Protein AF-A0A914CSY1-F1 (afdb_monomer_lite)

Organism: NCBI:txid290746

pLDDT: mean 70.92, std 22.62, range [31.94, 98.5]

Secondary structure (DSSP, 8-state):
-------------PPPP-PPPPP-PPPPP-----PPPPS----------------------------TTS--S--------S---------HHHHHHHHHHHHHHHHHHHHHHHHHHHHHHHHHS----------TTHHHHHHHHHHHHHHHHHHHHHHHHHHHHHHHHHHHHHHHHHB-TTTSSSBP-EEEETT--EEE-HHHHTT-SB-TTT--B-SEEEE---

Sequence (226 aa):
MYNMVDEIVDSPASPDPVQPQQESPASPTPTPQAQAPSPGHEVFHFYVMGDDDNLGNTMPESWDRLDMQQYSPTMPQYFPSSSNQNMQPTSSSAIDSSINAIFARETAAISERNSLENSFRKRKYPVDFSSNKSEKTERKNLKISNEEEMKNLKEKLQKTEQQNSKLRKENEDLKKEITCIICLTEKKDTIFFPCTHMHSCSHCAERQKECAICRQHISGKCRIFL

Structure (mmCIF, N/CA/C/O backbone):
data_AF-A0A914CSY1-F1
#
_entry.id   AF-A0A914CSY1-F1
#
loop_
_atom_site.group_PDB
_atom_site.id
_atom_site.type_symbol
_atom_site.label_atom_id
_atom_site.label_alt_id
_atom_site.label_comp_id
_atom_site.label_asym_id
_atom_site.label_entity_id
_atom_site.label_seq_id
_atom_site.pdbx_PDB_ins_code
_atom_site.Cartn_x
_atom_site.Cartn_y
_atom_site.Cartn_z
_atom_site.occupancy
_atom_site.B_iso_or_equi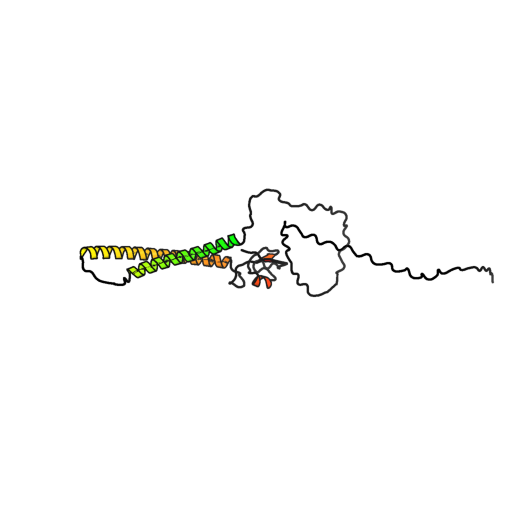v
_atom_site.auth_seq_id
_atom_site.auth_comp_id
_atom_site.auth_asym_id
_atom_site.auth_atom_id
_atom_site.pdbx_PDB_model_num
ATOM 1 N N . MET A 1 1 ? 73.225 -0.573 -91.246 1.00 56.16 1 MET A N 1
ATOM 2 C CA . MET A 1 1 ? 74.681 -0.297 -91.280 1.00 56.16 1 MET A CA 1
ATOM 3 C C . MET A 1 1 ? 74.923 0.974 -90.483 1.00 56.16 1 MET A C 1
ATOM 5 O O . MET A 1 1 ? 74.036 1.816 -90.517 1.00 56.16 1 MET A O 1
ATOM 9 N N . TYR A 1 2 ? 76.076 1.083 -89.808 1.00 41.25 2 TYR A N 1
ATOM 10 C CA . TYR A 1 2 ? 76.364 1.985 -88.673 1.00 41.25 2 TYR A CA 1
ATOM 11 C C . TYR A 1 2 ? 75.580 1.660 -87.381 1.00 41.25 2 TYR A C 1
ATOM 13 O O . TYR A 1 2 ? 74.374 1.455 -87.448 1.00 41.25 2 TYR A O 1
ATOM 21 N N . ASN A 1 3 ? 76.188 1.611 -86.187 1.00 43.12 3 ASN A N 1
ATOM 22 C CA . ASN A 1 3 ? 77.592 1.304 -85.863 1.00 43.12 3 ASN A CA 1
ATOM 23 C C . ASN A 1 3 ? 77.706 0.774 -84.417 1.00 43.12 3 ASN A C 1
ATOM 25 O O . ASN A 1 3 ? 76.937 1.165 -83.546 1.00 43.12 3 ASN A O 1
ATOM 29 N N . MET A 1 4 ? 78.701 -0.089 -84.214 1.00 49.19 4 MET A N 1
ATOM 30 C CA . MET A 1 4 ? 79.293 -0.506 -82.938 1.00 49.19 4 MET A CA 1
ATOM 31 C C . MET A 1 4 ? 79.789 0.673 -82.082 1.00 49.19 4 MET A C 1
ATOM 33 O O . MET A 1 4 ? 80.305 1.639 -82.644 1.00 49.19 4 MET A O 1
ATOM 37 N N . VAL A 1 5 ? 79.747 0.518 -80.753 1.00 56.69 5 VAL A N 1
ATOM 38 C CA . VAL A 1 5 ? 80.940 0.422 -79.876 1.00 56.69 5 VAL A CA 1
ATOM 39 C C . VAL A 1 5 ? 80.559 -0.271 -78.559 1.00 56.69 5 VAL A C 1
ATOM 41 O O . VAL A 1 5 ? 79.440 -0.108 -78.074 1.00 56.69 5 VAL A O 1
ATOM 44 N N . ASP A 1 6 ? 81.482 -1.069 -78.026 1.00 47.88 6 ASP A N 1
ATOM 45 C CA . ASP A 1 6 ? 81.382 -1.787 -76.750 1.00 47.88 6 ASP A CA 1
ATOM 46 C C . ASP A 1 6 ? 81.668 -0.878 -75.540 1.00 47.88 6 ASP A C 1
ATOM 48 O O . ASP A 1 6 ? 82.374 0.116 -75.685 1.00 47.88 6 ASP A O 1
ATOM 52 N N . GLU A 1 7 ? 81.236 -1.278 -74.335 1.00 51.09 7 GLU A N 1
ATOM 53 C CA . GLU A 1 7 ? 82.205 -1.566 -73.259 1.00 51.09 7 GLU A CA 1
ATOM 54 C C . GLU A 1 7 ? 81.614 -2.409 -72.107 1.00 51.09 7 GLU A C 1
ATOM 56 O O . GLU A 1 7 ? 80.521 -2.170 -71.594 1.00 51.09 7 GLU A O 1
ATOM 61 N N . ILE A 1 8 ? 82.391 -3.423 -71.724 1.00 53.62 8 ILE A N 1
ATOM 62 C CA . ILE A 1 8 ? 82.327 -4.223 -70.488 1.00 53.62 8 ILE A CA 1
ATOM 63 C C . ILE A 1 8 ? 83.160 -3.408 -69.466 1.00 53.62 8 ILE A C 1
ATOM 65 O O . ILE A 1 8 ? 84.153 -2.822 -69.879 1.00 53.62 8 ILE A O 1
ATOM 69 N N . VAL A 1 9 ? 82.810 -3.171 -68.196 1.00 50.81 9 VAL A N 1
ATOM 70 C CA . VAL A 1 9 ? 82.792 -4.027 -66.978 1.00 50.81 9 VAL A CA 1
ATOM 71 C C . VAL A 1 9 ? 82.003 -3.236 -65.886 1.00 50.81 9 VAL A C 1
ATOM 73 O O . VAL A 1 9 ? 81.742 -2.052 -66.081 1.00 50.81 9 VAL A O 1
ATOM 76 N N . ASP A 1 10 ? 81.584 -3.724 -64.712 1.00 43.84 10 ASP A N 1
ATOM 77 C CA . ASP A 1 10 ? 81.773 -5.003 -64.003 1.00 43.84 10 ASP A CA 1
ATOM 78 C C . ASP A 1 10 ? 80.585 -5.278 -63.039 1.00 43.84 10 ASP A C 1
ATOM 80 O O . ASP A 1 10 ? 79.590 -4.552 -63.022 1.00 43.84 10 ASP A O 1
ATOM 84 N N . SER A 1 11 ? 80.707 -6.283 -62.169 1.00 55.09 11 SER A N 1
ATOM 85 C CA . SER A 1 11 ? 79.980 -6.404 -60.895 1.00 55.09 11 SER A CA 1
ATOM 86 C C . SER A 1 11 ? 80.952 -6.650 -59.740 1.00 55.09 11 SER A C 1
ATOM 88 O O . SER A 1 11 ? 81.931 -7.371 -59.916 1.00 55.09 11 SER A O 1
ATOM 90 N N . PRO A 1 12 ? 80.641 -6.172 -58.521 1.00 53.66 12 PRO A N 1
ATOM 91 C CA . PRO A 1 12 ? 81.027 -6.980 -57.364 1.00 53.66 12 PRO A CA 1
ATOM 92 C C . PRO A 1 12 ? 80.000 -7.074 -56.222 1.00 53.66 12 PRO A C 1
ATOM 94 O O . PRO A 1 12 ? 79.355 -6.105 -55.833 1.00 53.66 12 PRO A O 1
ATOM 97 N N . ALA A 1 13 ? 80.025 -8.262 -55.610 1.00 51.31 13 ALA A N 1
ATOM 98 C CA . ALA A 1 13 ? 79.791 -8.551 -54.192 1.00 51.31 13 ALA A CA 1
ATOM 99 C C . ALA A 1 13 ? 78.376 -8.371 -53.597 1.00 51.31 13 ALA A C 1
ATOM 101 O O . ALA A 1 13 ? 78.027 -7.354 -52.999 1.00 51.31 13 ALA A O 1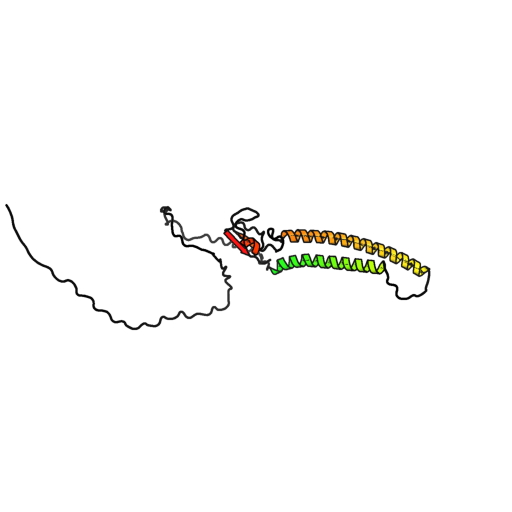
ATOM 102 N N . SER A 1 14 ? 77.636 -9.482 -53.599 1.00 60.97 14 SER A N 1
ATOM 103 C CA . SER A 1 14 ? 76.648 -9.816 -52.565 1.00 60.97 14 SER A CA 1
ATOM 104 C C . SER A 1 14 ? 77.291 -9.830 -51.163 1.00 60.97 14 SER A C 1
ATOM 106 O O . SER A 1 14 ? 78.392 -10.367 -51.033 1.00 60.97 14 SER A O 1
ATOM 108 N N . PRO A 1 15 ? 76.628 -9.334 -50.102 1.00 64.12 15 PRO A N 1
ATOM 109 C CA . PRO A 1 15 ? 77.065 -9.563 -48.726 1.00 64.12 15 PRO A CA 1
ATOM 110 C C . PRO A 1 15 ? 76.681 -10.969 -48.224 1.00 64.12 15 PRO A C 1
ATOM 112 O O . PRO A 1 15 ? 75.588 -11.467 -48.500 1.00 64.12 15 PRO A O 1
ATOM 115 N N . ASP A 1 16 ? 77.595 -11.580 -47.471 1.00 58.66 16 ASP A N 1
ATOM 116 C CA . ASP A 1 16 ? 77.508 -12.937 -46.912 1.00 58.66 16 ASP A CA 1
ATOM 117 C C . ASP A 1 16 ? 76.451 -13.115 -45.794 1.00 58.66 16 ASP A C 1
ATOM 119 O O . ASP A 1 16 ? 76.006 -12.137 -45.181 1.00 58.66 16 ASP A O 1
ATOM 123 N N . PRO A 1 17 ? 76.037 -14.365 -45.488 1.00 52.47 17 PRO A N 1
ATOM 124 C CA . PRO A 1 17 ? 74.987 -14.648 -44.511 1.00 52.47 17 PRO A CA 1
ATOM 125 C C . PRO A 1 17 ? 75.396 -14.333 -43.064 1.00 52.47 17 PRO A C 1
ATOM 127 O O . PRO A 1 17 ? 76.439 -14.765 -42.570 1.00 52.47 17 PRO A O 1
ATOM 130 N N . VAL A 1 18 ? 74.502 -13.651 -42.343 1.00 59.56 18 VAL A N 1
ATOM 131 C CA . VAL A 1 18 ? 74.653 -13.346 -40.913 1.00 59.56 18 VAL A CA 1
ATOM 132 C C . VAL A 1 18 ? 74.584 -14.633 -40.082 1.00 59.56 18 VAL A C 1
ATOM 134 O O . VAL A 1 18 ? 73.546 -15.290 -40.016 1.00 59.56 18 VAL A O 1
ATOM 137 N N . GLN A 1 19 ? 75.693 -14.980 -39.425 1.00 57.75 19 GLN A N 1
ATOM 138 C CA . GLN A 1 19 ? 75.756 -16.061 -38.436 1.00 57.75 19 GLN A CA 1
ATOM 139 C C . GLN A 1 19 ? 75.136 -15.648 -37.082 1.00 57.75 19 GLN A C 1
ATOM 141 O O . GLN A 1 19 ? 75.054 -14.454 -36.780 1.00 57.75 19 GLN A O 1
ATOM 146 N N . PRO A 1 20 ? 74.646 -16.612 -36.276 1.00 49.81 20 PRO A N 1
ATOM 147 C CA . PRO A 1 20 ? 73.710 -16.330 -35.190 1.00 49.81 20 PRO A CA 1
ATOM 148 C C . PRO A 1 20 ? 74.375 -15.641 -33.995 1.00 49.81 20 PRO A C 1
ATOM 150 O O . PRO A 1 20 ? 75.424 -16.072 -33.513 1.00 49.81 20 PRO A O 1
ATOM 153 N N . GLN A 1 21 ? 73.723 -14.602 -33.471 1.00 52.16 21 GLN A N 1
ATOM 154 C CA . GLN A 1 21 ? 74.125 -13.994 -32.205 1.00 52.16 21 GLN A CA 1
ATOM 155 C C . GLN A 1 21 ? 73.726 -14.887 -31.027 1.00 52.16 21 GLN A C 1
ATOM 157 O O . GLN A 1 21 ? 72.649 -15.481 -31.007 1.00 52.16 21 GLN A O 1
ATOM 162 N N . GLN A 1 22 ? 74.632 -14.992 -30.057 1.00 50.88 22 GLN A N 1
ATOM 163 C CA . GLN A 1 22 ? 74.496 -15.864 -28.897 1.00 50.88 22 GLN A CA 1
ATOM 164 C C . GLN A 1 22 ? 73.419 -15.348 -27.938 1.00 50.88 22 GLN A C 1
ATOM 166 O O . GLN A 1 22 ? 73.410 -14.172 -27.572 1.00 50.88 22 GLN A O 1
ATOM 171 N N . GLU A 1 23 ? 72.561 -16.252 -27.468 1.00 48.91 23 GLU A N 1
ATOM 172 C CA . GLU A 1 23 ? 71.677 -15.983 -26.338 1.00 48.91 23 GLU A CA 1
ATOM 173 C C . GLU A 1 23 ? 72.507 -15.636 -25.091 1.00 48.91 23 GLU A C 1
ATOM 175 O O . GLU A 1 23 ? 73.527 -16.263 -24.795 1.00 48.91 23 GLU A O 1
ATOM 180 N N . SER A 1 24 ? 72.064 -14.630 -24.341 1.00 53.66 24 SER A N 1
ATOM 181 C CA . SER A 1 24 ? 72.597 -14.279 -23.022 1.00 53.66 24 SER A CA 1
ATOM 182 C C . SER A 1 24 ? 71.434 -14.168 -22.033 1.00 53.66 24 SER A C 1
ATOM 184 O O . SER A 1 24 ? 70.323 -13.826 -22.440 1.00 53.66 24 SER A O 1
ATOM 186 N N . PRO A 1 25 ? 71.639 -14.546 -20.759 1.00 49.59 25 PRO A N 1
ATOM 187 C CA . PRO A 1 25 ? 70.561 -15.063 -19.923 1.00 49.59 25 PRO A CA 1
ATOM 188 C C . PRO A 1 25 ? 69.532 -14.009 -19.516 1.00 49.59 25 PRO A C 1
ATOM 190 O O . PRO A 1 25 ? 69.866 -12.865 -19.207 1.00 49.59 25 PRO A O 1
ATOM 193 N N . ALA A 1 26 ? 68.275 -14.449 -19.445 1.00 48.84 26 ALA A N 1
ATOM 194 C CA . ALA A 1 26 ? 67.154 -13.650 -18.978 1.00 48.84 26 ALA A CA 1
ATOM 195 C C . ALA A 1 26 ? 67.402 -13.103 -17.562 1.00 48.84 26 ALA A C 1
ATOM 197 O O . ALA A 1 26 ? 67.548 -13.859 -16.598 1.00 48.84 26 ALA A O 1
ATOM 198 N N . SER A 1 27 ? 67.393 -11.778 -17.429 1.00 50.97 27 SER A N 1
ATOM 199 C CA . SER A 1 27 ? 67.267 -11.111 -16.139 1.00 50.97 27 SER A CA 1
ATOM 200 C C . SER A 1 27 ? 65.815 -11.229 -15.646 1.00 50.97 27 SER A C 1
ATOM 202 O O . SER A 1 27 ? 64.883 -11.027 -16.429 1.00 50.97 27 SER A O 1
ATOM 204 N N . PRO A 1 28 ? 65.577 -11.572 -14.366 1.00 55.03 28 PRO A N 1
ATOM 205 C CA . PRO A 1 28 ? 64.222 -11.707 -13.853 1.00 55.03 28 PRO A CA 1
ATOM 206 C C . PRO A 1 28 ? 63.515 -10.349 -13.851 1.00 55.03 28 PRO A C 1
ATOM 208 O O . PRO A 1 28 ? 64.015 -9.368 -13.298 1.00 55.03 28 PRO A O 1
ATOM 211 N N . THR A 1 29 ? 62.325 -10.315 -14.447 1.00 52.00 29 THR A N 1
ATOM 212 C CA . THR A 1 29 ? 61.399 -9.180 -14.381 1.00 52.00 29 THR A CA 1
ATOM 213 C C . THR A 1 29 ? 61.174 -8.748 -12.931 1.00 52.00 29 THR A C 1
ATOM 215 O O . THR A 1 29 ? 60.846 -9.608 -12.107 1.00 52.00 29 THR A O 1
ATOM 218 N N . PRO A 1 30 ? 61.263 -7.447 -12.594 1.00 46.62 30 PRO A N 1
ATOM 219 C CA . PRO A 1 30 ? 60.815 -6.976 -11.295 1.00 46.62 30 PRO A CA 1
ATOM 220 C C . PRO A 1 30 ? 59.298 -7.151 -11.208 1.00 46.62 30 PRO A C 1
ATOM 222 O O . PRO A 1 30 ? 58.535 -6.429 -11.851 1.00 46.62 30 PRO A O 1
ATOM 225 N N . THR A 1 31 ? 58.857 -8.123 -10.411 1.00 53.28 31 THR A N 1
ATOM 226 C CA . THR A 1 31 ? 57.452 -8.270 -10.028 1.00 53.28 31 THR A CA 1
ATOM 227 C C . THR A 1 31 ? 56.966 -6.936 -9.455 1.00 53.28 31 THR A C 1
ATOM 229 O O . THR A 1 31 ? 57.594 -6.447 -8.508 1.00 53.28 31 THR A O 1
ATOM 232 N N . PRO A 1 32 ? 55.872 -6.333 -9.958 1.00 47.53 32 PRO A N 1
ATOM 233 C CA . PRO A 1 32 ? 55.278 -5.189 -9.285 1.00 47.53 32 PRO A CA 1
ATOM 234 C C . PRO A 1 32 ? 54.835 -5.646 -7.892 1.00 47.53 32 PRO A C 1
ATOM 236 O O . PRO A 1 32 ? 53.938 -6.479 -7.751 1.00 47.53 32 PRO A O 1
ATOM 239 N N . GLN A 1 33 ? 55.514 -5.148 -6.858 1.00 45.38 33 GLN A N 1
ATOM 240 C CA . GLN A 1 33 ? 55.162 -5.450 -5.476 1.00 45.38 33 GLN A CA 1
ATOM 241 C C . GLN A 1 33 ? 53.738 -4.960 -5.220 1.00 45.38 33 GLN A C 1
ATOM 243 O O . GLN A 1 33 ? 53.449 -3.772 -5.370 1.00 45.38 33 GLN A O 1
ATOM 248 N N . ALA A 1 34 ? 52.860 -5.876 -4.813 1.00 47.38 34 ALA A N 1
ATOM 249 C CA . ALA A 1 34 ? 51.522 -5.533 -4.368 1.00 47.38 34 ALA A CA 1
ATOM 250 C C . ALA A 1 34 ? 51.620 -4.676 -3.098 1.00 47.38 34 ALA A C 1
ATOM 252 O O . ALA A 1 34 ? 51.804 -5.191 -1.994 1.00 47.38 34 ALA A O 1
ATOM 253 N N . GLN A 1 35 ? 51.512 -3.357 -3.254 1.00 44.81 35 GLN A N 1
ATOM 254 C CA . GLN A 1 35 ? 51.280 -2.465 -2.128 1.00 44.81 35 GLN A CA 1
ATOM 255 C C . GLN A 1 35 ? 49.855 -2.707 -1.634 1.00 44.81 35 GLN A C 1
ATOM 257 O O . GLN A 1 35 ? 48.889 -2.511 -2.372 1.00 44.81 35 GLN A O 1
ATOM 262 N N . ALA A 1 36 ? 49.727 -3.169 -0.391 1.00 50.53 36 ALA A N 1
ATOM 263 C CA . ALA A 1 36 ? 48.430 -3.295 0.253 1.00 50.53 36 ALA A CA 1
ATOM 264 C C . ALA A 1 36 ? 47.786 -1.898 0.360 1.00 50.53 36 ALA A C 1
ATOM 266 O O . ALA A 1 36 ? 48.437 -0.986 0.882 1.00 50.53 36 ALA A O 1
ATOM 267 N N . PRO A 1 37 ? 46.539 -1.700 -0.105 1.00 44.09 37 PRO A N 1
ATOM 268 C CA . PRO A 1 37 ? 45.861 -0.425 0.063 1.00 44.09 37 PRO A CA 1
ATOM 269 C C . PRO A 1 37 ? 45.592 -0.181 1.552 1.00 44.09 37 PRO A C 1
ATOM 271 O O . PRO A 1 37 ? 44.972 -1.000 2.233 1.00 44.09 37 PRO A O 1
ATOM 274 N N . SER A 1 38 ? 46.055 0.958 2.060 1.00 45.62 38 SER A N 1
ATOM 275 C CA . SER A 1 38 ? 45.672 1.454 3.380 1.00 45.62 38 SER A CA 1
ATOM 276 C C . SER A 1 38 ? 44.175 1.823 3.398 1.00 45.62 38 SER A C 1
ATOM 278 O O . SER A 1 38 ? 43.629 2.257 2.380 1.00 45.62 38 SER A O 1
ATOM 280 N N . PRO A 1 39 ? 43.471 1.629 4.528 1.00 52.00 39 PRO A N 1
ATOM 281 C CA . PRO A 1 39 ? 42.014 1.719 4.562 1.00 52.00 39 PRO A CA 1
ATOM 282 C C . PRO A 1 39 ? 41.558 3.181 4.539 1.00 52.00 39 PRO A C 1
ATOM 284 O O . PRO A 1 39 ? 41.845 3.927 5.476 1.00 52.00 39 PRO A O 1
ATOM 287 N N . GLY A 1 40 ? 40.842 3.606 3.491 1.00 50.75 40 GLY A N 1
ATOM 288 C CA . GLY A 1 40 ? 40.480 5.024 3.399 1.00 50.75 40 GLY A CA 1
ATOM 289 C C . GLY A 1 40 ? 39.678 5.534 2.202 1.00 50.75 40 GLY A C 1
ATOM 290 O O . GLY A 1 40 ? 39.780 6.724 1.946 1.00 50.75 40 GLY A O 1
ATOM 291 N N . HIS A 1 41 ? 38.907 4.708 1.482 1.00 43.50 41 HIS A N 1
ATOM 292 C CA . HIS A 1 41 ? 37.715 5.129 0.713 1.00 43.50 41 HIS A CA 1
ATOM 293 C C . HIS A 1 41 ? 37.074 3.902 0.045 1.00 43.50 41 HIS A C 1
ATOM 295 O O . HIS A 1 41 ? 37.705 3.258 -0.792 1.00 43.50 41 HIS A O 1
ATOM 301 N N . GLU A 1 42 ? 35.817 3.586 0.368 1.00 42.53 42 GLU A N 1
ATOM 302 C CA . GLU A 1 42 ? 35.053 2.594 -0.398 1.00 42.53 42 GLU A CA 1
ATOM 303 C C . GLU A 1 42 ? 34.606 3.209 -1.728 1.00 42.53 42 GLU A C 1
ATOM 305 O O . GLU A 1 42 ? 33.574 3.875 -1.829 1.00 42.53 42 GLU A O 1
ATOM 310 N N . VAL A 1 43 ? 35.400 2.982 -2.775 1.00 40.69 43 VAL A N 1
ATOM 311 C CA . VAL A 1 43 ? 34.943 3.183 -4.151 1.00 40.69 43 VAL A CA 1
ATOM 312 C C . VAL A 1 43 ? 33.948 2.069 -4.460 1.00 40.69 43 VAL A C 1
ATOM 314 O O . VAL A 1 43 ? 34.340 0.939 -4.751 1.00 40.69 43 VAL A O 1
ATOM 317 N N . PHE A 1 44 ? 32.654 2.387 -4.395 1.00 33.47 44 PHE A N 1
ATOM 318 C CA . PHE A 1 44 ? 31.591 1.501 -4.862 1.00 33.47 44 PHE A CA 1
ATOM 319 C C . PHE A 1 44 ? 31.745 1.262 -6.369 1.00 33.47 44 PHE A C 1
ATOM 321 O O . PHE A 1 44 ? 31.229 2.018 -7.194 1.00 33.47 44 PHE A O 1
ATOM 328 N N . HIS A 1 45 ? 32.452 0.191 -6.730 1.00 38.41 45 HIS A N 1
ATOM 329 C CA . HIS A 1 45 ? 32.459 -0.333 -8.089 1.00 38.41 45 HIS A CA 1
ATOM 330 C C . HIS A 1 45 ? 31.050 -0.831 -8.431 1.00 38.41 45 HIS A C 1
ATOM 332 O O . HIS A 1 45 ? 30.667 -1.952 -8.098 1.00 38.41 45 HIS A O 1
ATOM 338 N N . PHE A 1 46 ? 30.279 0.012 -9.118 1.00 33.09 46 PHE A N 1
ATOM 339 C CA . PHE A 1 46 ? 29.075 -0.412 -9.823 1.00 33.09 46 PHE A CA 1
ATOM 340 C C . PHE A 1 46 ? 29.487 -1.397 -10.921 1.00 33.09 46 PHE A C 1
ATOM 342 O O . PHE A 1 46 ? 29.947 -1.001 -11.991 1.00 33.09 46 PHE A O 1
ATOM 349 N N . TYR A 1 47 ? 29.349 -2.692 -10.639 1.00 31.94 47 TYR A N 1
ATOM 350 C CA . TYR 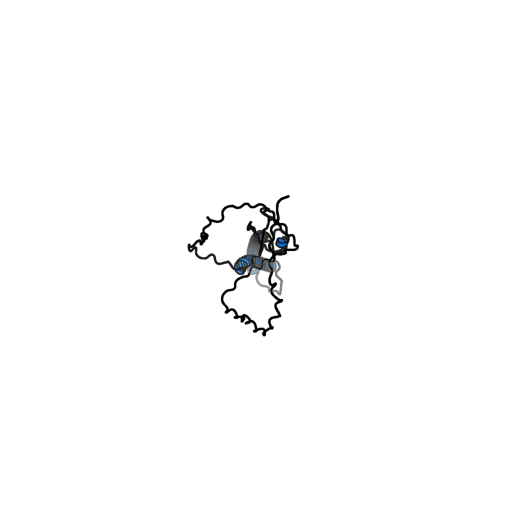A 1 47 ? 29.581 -3.735 -11.627 1.00 31.94 47 TYR A CA 1
ATOM 351 C C . TYR A 1 47 ? 28.374 -3.788 -12.568 1.00 31.94 47 TYR A C 1
ATOM 353 O O . TYR A 1 47 ? 27.347 -4.393 -12.259 1.00 31.94 47 TYR A O 1
ATOM 361 N N . VAL A 1 48 ? 28.485 -3.117 -13.714 1.00 42.97 48 VAL A N 1
ATOM 362 C CA . VAL A 1 48 ? 27.555 -3.315 -14.827 1.00 42.97 48 VAL A CA 1
ATOM 363 C C . VAL A 1 48 ? 27.907 -4.660 -15.458 1.00 42.97 48 VAL A C 1
ATOM 365 O O . VAL A 1 48 ? 28.852 -4.749 -16.237 1.00 42.97 48 VAL A O 1
ATOM 368 N N . MET A 1 49 ? 27.172 -5.713 -15.089 1.00 37.72 49 MET A N 1
ATOM 369 C CA . MET A 1 49 ? 27.161 -6.961 -15.855 1.00 37.72 49 MET A CA 1
ATOM 370 C C . MET A 1 49 ? 26.556 -6.650 -17.229 1.00 37.72 49 MET A C 1
ATOM 372 O O . MET A 1 49 ? 25.354 -6.399 -17.331 1.00 37.72 49 MET A O 1
ATOM 376 N N . GLY A 1 50 ? 27.401 -6.588 -18.256 1.00 37.66 50 GLY A N 1
ATOM 377 C CA . GLY A 1 50 ? 26.979 -6.583 -19.652 1.00 37.66 50 GLY A CA 1
ATOM 378 C C . GLY A 1 50 ? 26.984 -8.014 -20.176 1.00 37.66 50 GLY A C 1
ATOM 379 O O . GLY A 1 50 ? 28.052 -8.610 -20.294 1.00 37.66 50 GLY A O 1
ATOM 380 N N . ASP A 1 51 ? 25.804 -8.552 -20.476 1.00 40.03 51 ASP A N 1
ATOM 381 C CA . ASP A 1 51 ? 25.651 -9.864 -21.109 1.00 40.03 51 ASP A CA 1
ATOM 382 C C . ASP A 1 51 ? 25.782 -9.716 -22.638 1.00 40.03 51 ASP A C 1
ATOM 384 O O . ASP A 1 51 ? 24.786 -9.725 -23.365 1.00 40.03 51 ASP A O 1
ATOM 388 N N . ASP A 1 52 ? 27.015 -9.541 -23.125 1.00 43.56 52 ASP A N 1
ATOM 389 C CA . ASP A 1 52 ? 27.325 -9.478 -24.560 1.00 43.56 52 ASP A CA 1
ATOM 390 C C . ASP A 1 52 ? 27.668 -10.871 -25.115 1.00 43.56 52 ASP A C 1
ATOM 392 O O . ASP A 1 52 ? 28.834 -11.258 -25.241 1.00 43.56 52 ASP A O 1
ATOM 396 N N . ASP A 1 53 ? 26.632 -11.620 -25.496 1.00 48.03 53 ASP A N 1
ATOM 397 C CA . ASP A 1 53 ? 26.784 -12.761 -26.397 1.00 48.03 53 ASP A CA 1
ATOM 398 C C . ASP A 1 53 ? 26.841 -12.294 -27.865 1.00 48.03 53 ASP A C 1
ATOM 400 O O . ASP A 1 53 ? 25.896 -11.700 -28.390 1.00 48.03 53 ASP A O 1
ATOM 404 N N . ASN A 1 54 ? 27.906 -12.737 -28.543 1.00 42.88 54 ASN A N 1
ATOM 405 C CA . ASN A 1 54 ? 28.086 -12.882 -29.996 1.00 42.88 54 ASN A CA 1
ATOM 406 C C . ASN A 1 54 ? 28.899 -11.809 -30.762 1.00 42.88 54 ASN A C 1
ATOM 408 O O . ASN A 1 54 ? 28.621 -10.613 -30.777 1.00 42.88 54 ASN A O 1
ATOM 412 N N . LEU A 1 55 ? 29.906 -12.311 -31.484 1.00 46.12 55 LEU A N 1
ATOM 413 C CA . LEU A 1 55 ? 30.877 -11.574 -32.293 1.00 46.12 55 LEU A CA 1
ATOM 414 C C . LEU A 1 55 ? 30.304 -11.248 -33.683 1.00 46.12 55 LEU A C 1
ATOM 416 O O . LEU A 1 55 ? 29.829 -12.139 -34.385 1.00 46.12 55 LEU A O 1
ATOM 420 N N . GLY A 1 56 ? 30.432 -9.995 -34.130 1.00 36.56 56 GLY A N 1
ATOM 421 C CA . GLY A 1 56 ? 29.904 -9.563 -35.431 1.00 36.56 56 GLY A CA 1
ATOM 422 C C . GLY A 1 56 ? 30.475 -8.236 -35.933 1.00 36.56 56 GLY A C 1
ATOM 423 O O . GLY A 1 56 ? 29.754 -7.250 -36.040 1.00 36.56 56 GLY A O 1
ATOM 424 N N . ASN A 1 57 ? 31.773 -8.199 -36.252 1.00 40.06 57 ASN A N 1
ATOM 425 C CA . ASN A 1 57 ? 32.417 -7.022 -36.846 1.00 40.06 57 ASN A CA 1
ATOM 426 C C . ASN A 1 57 ? 31.867 -6.705 -38.252 1.00 40.06 57 ASN A C 1
ATOM 428 O O . ASN A 1 57 ? 32.286 -7.328 -39.225 1.00 40.06 57 ASN A O 1
ATOM 432 N N . THR A 1 58 ? 31.059 -5.650 -38.377 1.00 40.22 58 THR A N 1
ATOM 433 C CA . THR A 1 58 ? 30.977 -4.823 -39.599 1.00 40.22 58 THR A CA 1
ATOM 434 C C . THR A 1 58 ? 30.759 -3.360 -39.220 1.00 40.22 58 THR A C 1
ATOM 436 O O . THR A 1 58 ? 29.691 -2.990 -38.735 1.00 40.22 58 THR A O 1
ATOM 439 N N . MET A 1 59 ? 31.775 -2.528 -39.443 1.00 36.91 59 MET A N 1
ATOM 440 C CA . MET A 1 59 ? 31.735 -1.084 -39.200 1.00 36.91 59 MET A CA 1
ATOM 441 C C . MET A 1 59 ? 31.170 -0.376 -40.447 1.00 36.91 59 MET A C 1
ATOM 443 O O . MET A 1 59 ? 31.684 -0.632 -41.536 1.00 36.91 59 MET A O 1
ATOM 447 N N . PRO A 1 60 ? 30.138 0.485 -40.350 1.00 39.94 60 PRO A N 1
ATOM 448 C CA . PRO A 1 60 ? 29.625 1.206 -41.513 1.00 39.94 60 PRO A CA 1
ATOM 449 C C . PRO A 1 60 ? 30.517 2.408 -41.866 1.00 39.94 60 PRO A C 1
ATOM 451 O O . PRO A 1 60 ? 30.708 3.323 -41.063 1.00 39.94 60 PRO A O 1
ATOM 454 N N . GLU A 1 61 ? 31.044 2.415 -43.088 1.00 45.25 61 GLU A N 1
ATOM 455 C CA . GLU A 1 61 ? 31.819 3.519 -43.658 1.00 45.25 61 GLU A CA 1
ATOM 456 C C . GLU A 1 61 ? 30.902 4.679 -44.090 1.00 45.25 61 GLU A C 1
ATOM 458 O O . GLU A 1 61 ? 30.346 4.621 -45.181 1.00 45.25 61 GLU A O 1
ATOM 463 N N . SER A 1 62 ? 30.754 5.729 -43.267 1.00 47.56 62 SER A N 1
ATOM 464 C CA . SER A 1 62 ? 30.445 7.112 -43.714 1.00 47.56 62 SER A CA 1
ATOM 465 C C . SER A 1 62 ? 30.208 8.080 -42.539 1.00 47.56 62 SER A C 1
ATOM 467 O O . SER A 1 62 ? 29.074 8.479 -42.269 1.00 47.56 62 SER A O 1
ATOM 469 N N . TRP A 1 63 ? 31.274 8.510 -41.862 1.00 35.56 63 TRP A N 1
ATOM 470 C CA . TRP A 1 63 ? 31.262 9.781 -41.125 1.00 35.56 63 TRP A CA 1
ATOM 471 C C . TRP A 1 63 ? 32.443 10.616 -41.604 1.00 35.56 63 TRP A C 1
ATOM 473 O O . TRP A 1 63 ? 33.592 10.376 -41.234 1.00 35.56 63 TRP A O 1
ATOM 483 N N . ASP A 1 64 ? 32.137 11.535 -42.518 1.00 39.25 64 ASP A N 1
ATOM 484 C CA . ASP A 1 64 ? 33.112 12.375 -43.202 1.00 39.25 64 ASP A CA 1
ATOM 485 C C . ASP A 1 64 ? 33.931 13.251 -42.251 1.00 39.25 64 ASP A C 1
ATOM 487 O O . ASP A 1 64 ? 33.491 13.645 -41.168 1.00 39.25 64 ASP A O 1
ATOM 491 N N . ARG A 1 65 ? 35.133 13.608 -42.716 1.00 49.25 65 ARG A N 1
ATOM 492 C CA . ARG A 1 65 ? 36.031 14.560 -42.054 1.00 49.25 65 ARG A CA 1
ATOM 493 C C . ARG A 1 65 ? 35.323 15.893 -41.793 1.00 49.25 65 ARG A C 1
ATOM 495 O O . ARG A 1 65 ? 35.229 16.727 -42.692 1.00 49.25 65 ARG A O 1
ATOM 502 N N . LEU A 1 66 ? 34.959 16.141 -40.538 1.00 41.62 66 LEU A N 1
ATOM 503 C CA . LEU A 1 66 ? 34.697 17.482 -40.027 1.00 41.62 66 LEU A CA 1
ATOM 504 C C . LEU A 1 66 ? 35.749 17.849 -38.975 1.00 41.62 66 LEU A C 1
ATOM 506 O O . LEU A 1 66 ? 35.907 17.203 -37.944 1.00 41.62 66 LEU A O 1
ATOM 510 N N . ASP A 1 67 ? 36.502 18.876 -39.353 1.00 45.75 67 ASP A N 1
ATOM 511 C CA . ASP A 1 67 ? 37.680 19.488 -38.745 1.00 45.75 67 ASP A CA 1
ATOM 512 C C . ASP A 1 67 ? 37.793 19.419 -37.204 1.00 45.75 67 ASP A C 1
ATOM 514 O O . ASP A 1 67 ? 37.117 20.132 -36.460 1.00 45.75 67 ASP A O 1
ATOM 518 N N . MET A 1 68 ? 38.723 18.591 -36.714 1.00 46.22 68 MET A N 1
ATOM 519 C CA . MET A 1 68 ? 38.991 18.383 -35.285 1.00 46.22 68 MET A CA 1
ATOM 520 C C . MET A 1 68 ? 40.062 19.353 -34.736 1.00 46.22 68 MET A C 1
ATOM 522 O O . MET A 1 68 ? 40.959 18.934 -34.006 1.00 46.22 68 MET A O 1
ATOM 526 N N . GLN A 1 69 ? 39.996 20.644 -35.095 1.00 46.38 69 GLN A N 1
ATOM 527 C CA . GLN A 1 69 ? 40.956 21.674 -34.645 1.00 46.38 69 GLN A CA 1
ATOM 528 C C . GLN A 1 69 ? 40.359 22.864 -33.864 1.00 46.38 69 GLN A C 1
ATOM 530 O O . GLN A 1 69 ? 41.103 23.774 -33.502 1.00 46.38 69 GLN A O 1
ATOM 535 N N . GLN A 1 70 ? 39.058 22.873 -33.536 1.00 44.81 70 GLN A N 1
ATOM 536 C CA . GLN A 1 70 ? 38.435 23.981 -32.773 1.00 44.81 70 GLN A CA 1
ATOM 537 C C . GLN A 1 70 ? 37.773 23.607 -31.434 1.00 44.81 70 GLN A C 1
ATOM 539 O O . GLN A 1 70 ? 37.207 24.478 -30.776 1.00 44.81 70 GLN A O 1
ATOM 544 N N . TYR A 1 71 ? 37.879 22.359 -30.964 1.00 39.84 71 TYR A N 1
ATOM 545 C CA . TYR A 1 71 ? 37.405 22.001 -29.619 1.00 39.84 71 TYR A CA 1
ATOM 546 C C . TYR A 1 71 ? 38.509 22.174 -28.567 1.00 39.84 71 TYR A C 1
ATOM 548 O O . TYR A 1 71 ? 39.394 21.329 -28.425 1.00 39.84 71 TYR A O 1
ATOM 556 N N . SER A 1 72 ? 38.451 23.267 -27.800 1.00 48.66 72 SER A N 1
ATOM 557 C CA . SER A 1 72 ? 39.299 23.441 -26.617 1.00 48.66 72 SER A CA 1
ATOM 558 C C . SER A 1 72 ? 38.868 22.480 -25.496 1.00 48.66 72 SER A C 1
ATOM 560 O O . SER A 1 72 ? 37.667 22.326 -25.248 1.00 48.66 72 SER A O 1
ATOM 562 N N . PRO A 1 73 ? 39.803 21.857 -24.754 1.00 46.41 73 PRO A N 1
ATOM 563 C CA . PRO A 1 73 ? 39.480 20.931 -23.672 1.00 46.41 73 PRO A CA 1
ATOM 564 C C . PRO A 1 73 ? 39.128 21.688 -22.381 1.00 46.41 73 PRO A C 1
ATOM 566 O O . PRO A 1 73 ? 39.797 21.574 -21.358 1.00 46.41 73 PRO A O 1
ATOM 569 N N . THR A 1 74 ? 38.052 22.471 -22.423 1.00 46.53 74 THR A N 1
ATOM 570 C CA . THR A 1 74 ? 37.465 23.141 -21.256 1.00 46.53 74 THR A CA 1
ATOM 571 C C . THR A 1 74 ? 35.988 22.790 -21.164 1.00 46.53 74 THR A C 1
ATOM 573 O O . THR A 1 74 ? 35.116 23.613 -21.441 1.00 46.53 74 THR A O 1
ATOM 576 N N . MET A 1 75 ? 35.718 21.545 -20.758 1.00 45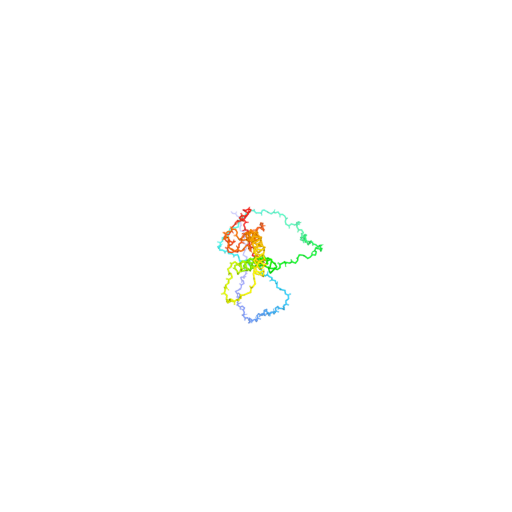.62 75 MET A N 1
ATOM 577 C CA . MET A 1 75 ? 34.433 21.160 -20.166 1.00 45.62 75 MET A CA 1
ATOM 578 C C . MET A 1 75 ? 34.069 22.199 -19.093 1.00 45.62 75 MET A C 1
ATOM 580 O O . MET A 1 75 ? 34.838 22.340 -18.134 1.00 45.62 75 MET A O 1
ATOM 584 N N . PRO A 1 76 ? 32.937 22.920 -19.202 1.00 39.47 76 PRO A N 1
ATOM 585 C CA . PRO A 1 76 ? 32.447 23.714 -18.091 1.00 39.47 76 PRO A CA 1
ATOM 586 C C . PRO A 1 76 ? 32.031 22.737 -16.993 1.00 39.47 76 PRO A C 1
ATOM 588 O O . PRO A 1 76 ? 30.983 22.098 -17.065 1.00 39.47 76 PRO A O 1
ATOM 591 N N . GLN A 1 77 ? 32.901 22.595 -15.994 1.00 43.66 77 GLN A N 1
ATOM 592 C CA . GLN A 1 77 ? 32.651 21.829 -14.781 1.00 43.66 77 GLN A CA 1
ATOM 593 C C . GLN A 1 77 ? 31.445 22.452 -14.071 1.00 43.66 77 GLN A C 1
ATOM 595 O O . GLN A 1 77 ? 31.595 23.408 -13.309 1.00 43.66 77 GLN A O 1
ATOM 600 N N . TYR A 1 78 ? 30.243 21.940 -14.347 1.00 38.50 78 TYR A N 1
ATOM 601 C CA . TYR A 1 78 ? 29.010 22.387 -13.706 1.00 38.50 78 TYR A CA 1
ATOM 602 C C . TYR A 1 78 ? 28.952 21.829 -12.278 1.00 38.50 78 TYR A C 1
ATOM 604 O O . TYR A 1 78 ? 28.147 20.960 -11.951 1.00 38.50 78 TYR A O 1
ATOM 612 N N . PHE A 1 79 ? 29.845 22.324 -11.422 1.00 46.94 79 PHE A N 1
ATOM 613 C CA . PHE A 1 79 ? 29.685 22.255 -9.980 1.00 46.94 79 PHE A CA 1
ATOM 614 C C . PHE A 1 79 ? 28.660 23.321 -9.581 1.00 46.94 79 PHE A C 1
ATOM 616 O O . PHE A 1 79 ? 28.976 24.511 -9.665 1.00 46.94 79 PHE A O 1
ATOM 623 N N . PRO A 1 80 ? 27.459 22.953 -9.098 1.00 38.56 80 PRO A N 1
ATOM 624 C CA . PRO A 1 80 ? 26.622 23.878 -8.350 1.00 38.56 80 PRO A CA 1
ATOM 625 C C . PRO A 1 80 ? 27.269 24.127 -6.978 1.00 38.56 80 PRO A C 1
ATOM 627 O O . PRO A 1 80 ? 26.877 23.561 -5.959 1.00 38.56 80 PRO A O 1
ATOM 630 N N . SER A 1 81 ? 28.294 24.978 -6.950 1.00 46.50 81 SER A N 1
ATOM 631 C CA . SER A 1 81 ? 28.935 25.471 -5.734 1.00 46.50 81 SER A CA 1
ATOM 632 C C . SER A 1 81 ? 28.048 26.520 -5.061 1.00 46.50 81 SER A C 1
ATOM 634 O O . SER A 1 81 ? 28.269 27.727 -5.130 1.00 46.50 81 SER A O 1
ATOM 636 N N . SER A 1 82 ? 27.002 26.053 -4.385 1.00 42.22 82 SER A N 1
ATOM 637 C CA . SER A 1 82 ? 26.234 26.851 -3.430 1.00 42.22 82 SER A CA 1
ATOM 638 C C . SER A 1 82 ? 25.634 25.945 -2.369 1.00 42.22 82 SER A C 1
ATOM 640 O O . SER A 1 82 ? 24.826 25.069 -2.663 1.00 42.22 82 SER A O 1
ATOM 642 N N . SER A 1 83 ? 26.053 26.173 -1.128 1.00 51.28 83 SER A N 1
ATOM 643 C CA . SER A 1 83 ? 25.618 25.455 0.063 1.00 51.28 83 SER A CA 1
ATOM 644 C C . SER A 1 83 ? 24.097 25.483 0.220 1.00 51.28 83 SER A C 1
ATOM 646 O O . SER A 1 83 ? 23.554 26.426 0.792 1.00 51.28 83 SER A O 1
ATOM 648 N N . ASN A 1 84 ? 23.410 24.424 -0.211 1.00 46.72 84 ASN A N 1
ATOM 649 C CA . ASN A 1 84 ? 22.096 24.106 0.330 1.00 46.72 84 ASN A CA 1
ATOM 650 C C . ASN A 1 84 ? 22.278 23.022 1.391 1.00 46.72 84 ASN A C 1
ATOM 652 O O . ASN A 1 84 ? 22.790 21.936 1.117 1.00 46.72 84 ASN A O 1
ATOM 656 N N . GLN A 1 85 ? 21.962 23.370 2.634 1.00 49.94 85 GLN A N 1
ATOM 657 C CA . GLN A 1 85 ? 22.256 22.519 3.773 1.00 49.94 85 GLN A CA 1
ATOM 658 C C . GLN A 1 85 ? 21.370 21.273 3.741 1.00 49.94 85 GLN A C 1
ATOM 660 O O . GLN A 1 85 ? 20.148 21.364 3.697 1.00 49.94 85 GLN A O 1
ATOM 665 N N . ASN A 1 86 ? 22.011 20.118 3.900 1.00 49.59 86 ASN A N 1
ATOM 666 C CA . ASN A 1 86 ? 21.393 18.931 4.475 1.00 49.59 86 ASN A CA 1
ATOM 667 C C . ASN A 1 86 ? 20.257 18.257 3.670 1.00 49.59 86 ASN A C 1
ATOM 669 O O . ASN A 1 86 ? 19.141 18.090 4.158 1.00 49.59 86 ASN A O 1
ATOM 673 N N . MET A 1 87 ? 20.590 17.732 2.489 1.00 44.62 87 MET A N 1
ATOM 674 C CA . MET A 1 87 ? 19.968 16.492 2.007 1.00 44.62 87 MET A CA 1
ATOM 675 C C . MET A 1 87 ? 20.908 15.328 2.342 1.00 44.62 87 MET A C 1
ATOM 677 O 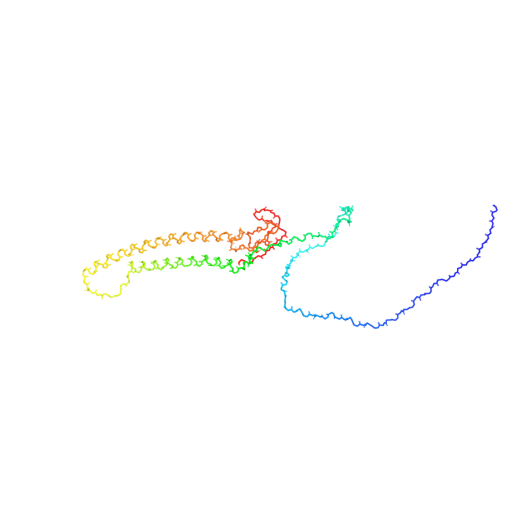O . MET A 1 87 ? 21.695 14.899 1.499 1.00 44.62 87 MET A O 1
ATOM 681 N N . GLN A 1 88 ? 20.878 14.835 3.589 1.00 36.62 88 GLN A N 1
ATOM 682 C CA . GLN A 1 88 ? 21.493 13.532 3.868 1.00 36.62 88 GLN A CA 1
ATOM 683 C C . GLN A 1 88 ? 20.804 12.475 2.993 1.00 36.62 88 GLN A C 1
ATOM 685 O O . GLN A 1 88 ? 19.581 12.550 2.831 1.00 36.62 88 GLN A O 1
ATOM 690 N N . PRO A 1 89 ? 21.527 11.467 2.472 1.00 43.12 89 PRO A N 1
ATOM 691 C CA . PRO A 1 89 ? 20.864 10.274 1.977 1.00 43.12 89 PRO A CA 1
ATOM 692 C C . PRO A 1 89 ? 20.081 9.688 3.151 1.00 43.12 89 PRO A C 1
ATOM 694 O O . PRO A 1 89 ? 20.674 9.242 4.135 1.00 43.12 89 PRO A O 1
ATOM 697 N N . THR A 1 90 ? 18.749 9.723 3.084 1.00 47.06 90 THR A N 1
ATOM 698 C CA . THR A 1 90 ? 17.919 9.001 4.046 1.00 47.06 90 THR A CA 1
ATOM 699 C C . THR A 1 90 ? 18.246 7.531 3.859 1.00 47.06 90 THR A C 1
ATOM 701 O O . THR A 1 90 ? 17.855 6.935 2.854 1.00 47.06 90 THR A O 1
ATOM 704 N N . SER A 1 91 ? 19.023 6.970 4.782 1.00 49.84 91 SER A N 1
ATOM 705 C CA . SER A 1 91 ? 19.368 5.555 4.774 1.00 49.84 91 SER A CA 1
ATOM 706 C C . SER A 1 91 ? 18.092 4.723 4.657 1.00 49.84 91 SER A C 1
ATOM 708 O O . SER A 1 91 ? 17.076 5.109 5.231 1.00 49.84 91 SER A O 1
ATOM 710 N N . SER A 1 92 ? 18.159 3.586 3.955 1.00 58.72 92 SER A N 1
ATOM 711 C CA . SER A 1 92 ? 17.094 2.565 3.863 1.00 58.72 92 SER A CA 1
ATOM 712 C C . SER A 1 92 ? 16.288 2.457 5.168 1.00 58.72 92 SER A C 1
ATOM 714 O O . SER A 1 92 ? 15.080 2.673 5.196 1.00 58.72 92 SER A O 1
ATOM 716 N N . SER A 1 93 ? 16.995 2.344 6.297 1.00 62.16 93 SER A N 1
ATOM 717 C CA . SER A 1 93 ? 16.420 2.309 7.645 1.00 62.16 93 SER A CA 1
ATOM 718 C C . SER A 1 93 ? 15.401 3.405 7.996 1.00 62.16 93 SER A C 1
ATOM 720 O O . SER A 1 93 ? 14.548 3.144 8.836 1.00 62.16 93 SER A O 1
ATOM 722 N N . ALA A 1 94 ? 15.440 4.609 7.419 1.00 68.62 94 ALA A N 1
ATOM 723 C CA . ALA A 1 94 ? 14.511 5.703 7.721 1.00 68.62 94 ALA A CA 1
ATOM 724 C C . ALA A 1 94 ? 13.156 5.555 7.003 1.00 68.62 94 ALA A C 1
ATOM 726 O O . ALA A 1 94 ? 12.103 5.840 7.589 1.00 68.62 94 ALA A O 1
ATOM 727 N N . ILE A 1 95 ? 13.168 5.079 5.756 1.00 68.44 95 ILE A N 1
ATOM 728 C CA . ILE A 1 95 ? 11.948 4.817 4.982 1.00 68.44 95 ILE A CA 1
ATOM 729 C C . ILE A 1 95 ? 11.292 3.543 5.525 1.00 68.44 95 ILE A C 1
ATOM 731 O O . ILE A 1 95 ? 10.114 3.573 5.894 1.00 68.44 95 ILE A O 1
ATOM 735 N N . ASP A 1 96 ? 12.075 2.492 5.758 1.00 76.00 96 ASP A N 1
ATOM 736 C CA . ASP A 1 96 ? 11.608 1.279 6.420 1.00 76.00 96 ASP A CA 1
ATOM 737 C C . ASP A 1 96 ? 11.130 1.526 7.861 1.00 76.00 96 ASP A C 1
ATOM 739 O O . ASP A 1 96 ? 10.106 0.975 8.265 1.00 76.00 96 ASP A O 1
ATOM 743 N N . SER A 1 97 ? 11.760 2.426 8.629 1.00 80.31 97 SER A N 1
ATOM 744 C CA . SER A 1 97 ? 11.226 2.860 9.937 1.00 80.31 97 SER A CA 1
ATOM 745 C C . SER A 1 97 ? 9.858 3.527 9.811 1.00 80.31 97 SER A C 1
ATOM 747 O O . SER A 1 97 ? 8.983 3.296 10.646 1.00 80.31 97 SER A O 1
ATOM 749 N N . SER A 1 98 ? 9.646 4.326 8.764 1.00 79.00 98 SER A N 1
ATOM 750 C CA . SER A 1 98 ? 8.366 4.995 8.511 1.00 79.00 98 SER A CA 1
ATOM 751 C C . SER A 1 98 ? 7.273 3.983 8.146 1.00 79.00 98 SER A C 1
ATOM 753 O O . SER A 1 98 ? 6.175 4.034 8.699 1.00 79.00 98 SER A O 1
ATOM 755 N N . ILE A 1 99 ? 7.594 3.001 7.297 1.00 79.81 99 ILE A N 1
ATOM 756 C CA . ILE A 1 99 ? 6.700 1.891 6.928 1.00 79.81 99 ILE A CA 1
ATOM 757 C C . ILE A 1 99 ? 6.378 1.013 8.151 1.00 79.81 99 ILE A C 1
ATOM 759 O O . ILE A 1 99 ? 5.216 0.697 8.410 1.00 79.81 99 ILE A O 1
ATOM 763 N N . ASN A 1 100 ? 7.381 0.669 8.957 1.00 83.38 100 ASN A N 1
ATOM 764 C CA . ASN A 1 100 ? 7.196 -0.119 10.176 1.00 83.38 100 ASN A CA 1
ATOM 765 C C . ASN A 1 100 ? 6.364 0.635 11.229 1.00 83.38 100 ASN A C 1
ATOM 767 O O . ASN A 1 100 ? 5.538 0.024 11.907 1.00 83.38 100 ASN A O 1
ATOM 771 N N . ALA A 1 101 ? 6.502 1.961 11.326 1.00 84.12 101 ALA A N 1
ATOM 772 C CA . ALA A 1 101 ? 5.665 2.794 12.188 1.00 84.12 101 ALA A CA 1
ATOM 773 C C . ALA A 1 101 ? 4.190 2.827 11.740 1.00 84.12 101 ALA A C 1
ATOM 775 O O . ALA A 1 101 ? 3.302 2.844 12.594 1.00 84.12 101 ALA A O 1
ATOM 776 N N . ILE A 1 102 ? 3.913 2.798 10.429 1.00 81.06 102 ILE A N 1
ATOM 777 C CA . ILE A 1 102 ? 2.549 2.689 9.879 1.00 81.06 102 ILE A CA 1
ATOM 778 C C . ILE A 1 102 ? 1.899 1.369 10.326 1.00 81.06 102 ILE A C 1
ATOM 780 O O . ILE A 1 102 ? 0.804 1.385 10.894 1.00 81.06 102 ILE A O 1
ATOM 784 N N . PHE A 1 103 ? 2.599 0.240 10.173 1.00 79.19 103 PHE A N 1
ATOM 785 C CA . PHE A 1 103 ? 2.094 -1.058 10.634 1.00 79.19 103 PHE A CA 1
ATOM 786 C C . PHE A 1 103 ? 1.935 -1.120 12.161 1.00 79.19 103 PHE A C 1
ATOM 788 O O . PHE A 1 103 ? 0.899 -1.569 12.646 1.00 79.19 103 PHE A O 1
ATOM 795 N N . ALA A 1 104 ? 2.898 -0.604 12.933 1.00 84.69 104 ALA A N 1
ATOM 796 C CA . ALA A 1 104 ? 2.839 -0.606 14.397 1.00 84.69 104 ALA A CA 1
ATOM 797 C C . ALA A 1 104 ? 1.626 0.160 14.962 1.00 84.69 104 ALA A C 1
ATOM 799 O O . ALA A 1 104 ? 1.041 -0.262 15.965 1.00 84.69 104 ALA A O 1
ATOM 800 N N . ARG A 1 105 ? 1.208 1.257 14.308 1.00 82.81 105 ARG A N 1
ATOM 801 C CA . ARG A 1 105 ? -0.017 2.001 14.663 1.00 82.81 105 ARG A CA 1
ATOM 802 C C . ARG A 1 105 ? -1.276 1.149 14.496 1.00 82.81 105 ARG A C 1
ATOM 804 O O . ARG A 1 105 ? -2.175 1.234 15.332 1.00 82.81 105 ARG A O 1
ATOM 811 N N . GLU A 1 106 ? -1.331 0.306 13.466 1.00 84.44 106 GLU A N 1
ATOM 812 C CA . GLU A 1 106 ? -2.449 -0.619 13.253 1.00 84.44 106 GLU A CA 1
ATOM 813 C C . GLU A 1 106 ? -2.514 -1.673 14.358 1.00 84.44 106 GLU A C 1
ATOM 815 O O . GLU A 1 106 ? -3.566 -1.875 14.965 1.00 84.44 106 GLU A O 1
ATOM 820 N N . THR A 1 107 ? -1.380 -2.303 14.679 1.00 87.38 107 THR A N 1
ATOM 821 C CA . THR A 1 107 ? -1.304 -3.326 15.730 1.00 87.38 107 THR A CA 1
ATOM 822 C C . THR A 1 107 ? -1.726 -2.763 17.088 1.00 87.38 107 THR A C 1
ATOM 824 O O . THR A 1 107 ? -2.479 -3.411 17.820 1.00 87.38 107 THR A O 1
ATOM 827 N N . ALA A 1 108 ? -1.309 -1.530 17.401 1.00 89.69 108 ALA A N 1
ATOM 828 C CA . ALA A 1 108 ? -1.736 -0.810 18.597 1.00 89.69 108 ALA A CA 1
ATOM 829 C C . ALA A 1 108 ? -3.262 -0.587 18.615 1.00 89.69 108 ALA A C 1
ATOM 831 O O . ALA A 1 108 ? -3.927 -1.001 19.569 1.00 89.69 108 ALA A O 1
ATOM 832 N N . ALA A 1 109 ? -3.838 -0.027 17.546 1.00 90.00 109 ALA A N 1
ATOM 833 C CA . ALA A 1 109 ? -5.279 0.225 17.442 1.00 90.00 109 ALA A CA 1
ATOM 834 C C . ALA A 1 109 ? -6.131 -1.061 17.534 1.00 90.00 109 ALA A C 1
ATOM 836 O O . ALA A 1 109 ? -7.202 -1.064 18.155 1.00 90.00 109 ALA A O 1
ATOM 837 N N . ILE A 1 110 ? -5.640 -2.176 16.980 1.00 90.56 110 ILE A N 1
ATOM 838 C CA . ILE A 1 110 ? -6.274 -3.498 17.092 1.00 90.56 110 ILE A CA 1
ATOM 839 C C . ILE A 1 110 ? -6.241 -3.991 18.545 1.00 90.56 110 ILE A C 1
ATOM 841 O O . ILE A 1 110 ? -7.242 -4.506 19.046 1.00 90.56 110 ILE A O 1
ATOM 845 N N . SER A 1 111 ? -5.111 -3.829 19.241 1.00 92.50 111 SER A N 1
ATOM 846 C CA . SER A 1 111 ? -4.969 -4.260 20.638 1.00 92.50 111 SER A CA 1
ATOM 847 C C . SER A 1 111 ? -5.894 -3.496 21.596 1.00 92.50 111 SER A C 1
ATOM 849 O O . SER A 1 111 ? -6.501 -4.110 22.478 1.00 92.50 111 SER A O 1
ATOM 851 N N . GLU A 1 112 ? -6.094 -2.192 21.372 1.00 92.44 112 GLU A N 1
ATOM 852 C CA . GLU A 1 112 ? -7.050 -1.375 22.127 1.00 92.44 112 GLU A CA 1
ATOM 853 C C . GLU A 1 112 ? -8.482 -1.893 21.930 1.00 92.44 112 GLU A C 1
ATOM 855 O O . GLU A 1 112 ? -9.190 -2.160 22.906 1.00 92.44 112 GLU A O 1
ATOM 860 N N . ARG A 1 113 ? -8.883 -2.132 20.671 1.00 93.31 113 ARG A N 1
ATOM 861 C CA . ARG A 1 113 ? -10.189 -2.711 20.318 1.00 93.31 113 ARG A CA 1
ATOM 862 C C . ARG A 1 113 ? -10.419 -4.051 21.027 1.00 93.31 113 ARG A C 1
ATOM 864 O O . ARG A 1 113 ? -11.468 -4.248 21.637 1.00 93.31 113 ARG A O 1
ATOM 871 N N . ASN A 1 114 ? -9.426 -4.945 21.002 1.00 93.19 114 ASN A N 1
ATOM 872 C CA . ASN A 1 114 ? -9.483 -6.248 21.675 1.00 93.19 114 ASN A CA 1
ATOM 873 C C . ASN A 1 114 ? -9.656 -6.102 23.202 1.00 93.19 114 ASN A C 1
ATOM 875 O O . ASN A 1 114 ? -10.389 -6.873 23.824 1.00 93.19 114 ASN A O 1
ATOM 879 N N . SER A 1 115 ? -9.001 -5.111 23.815 1.00 94.00 115 SER A N 1
ATOM 880 C CA . SER A 1 115 ? -9.097 -4.829 25.253 1.00 94.00 115 SER A CA 1
ATOM 881 C C . SER A 1 115 ? -10.487 -4.309 25.653 1.00 94.00 115 SER A C 1
ATOM 883 O O . SER A 1 115 ? -11.073 -4.774 26.640 1.00 94.00 115 SER A O 1
ATOM 885 N N . LEU A 1 116 ? -11.065 -3.409 24.848 1.00 93.00 116 LEU A N 1
ATOM 886 C CA . LEU A 1 116 ? -12.441 -2.926 25.018 1.00 93.00 116 LEU A CA 1
ATOM 887 C C . LEU A 1 116 ? -13.467 -4.053 24.838 1.00 93.00 116 LEU A C 1
ATOM 889 O O . LEU A 1 116 ? -14.361 -4.198 25.671 1.00 93.00 116 LEU A O 1
ATOM 893 N N . GLU A 1 117 ? -13.310 -4.889 23.808 1.00 92.62 117 GLU A N 1
ATOM 894 C CA . GLU A 1 117 ? -14.180 -6.045 23.558 1.00 92.62 117 GLU A CA 1
ATOM 895 C C . GLU A 1 117 ? -14.144 -7.043 24.728 1.00 92.62 117 GLU A C 1
ATOM 897 O O . GLU A 1 117 ? -15.192 -7.473 25.215 1.00 92.62 117 GLU A O 1
ATOM 902 N N . ASN A 1 118 ? -12.954 -7.361 25.249 1.00 91.94 118 ASN A N 1
ATOM 903 C CA . ASN A 1 118 ? -12.791 -8.230 26.417 1.00 91.94 118 ASN A CA 1
ATOM 904 C C . ASN A 1 118 ? -13.451 -7.630 27.674 1.00 91.94 118 ASN A C 1
ATOM 906 O O . ASN A 1 118 ? -14.142 -8.330 28.414 1.00 91.94 118 ASN A O 1
ATOM 910 N N . SER A 1 119 ? -13.298 -6.322 27.892 1.00 91.44 119 SER A N 1
ATOM 911 C CA . SER A 1 119 ? -13.921 -5.605 29.014 1.00 91.44 119 SER A CA 1
ATOM 912 C C . SER A 1 119 ? -15.452 -5.615 28.921 1.00 91.44 119 SER A C 1
ATOM 914 O O . SER A 1 119 ? -16.136 -5.933 29.896 1.00 91.44 119 SER A O 1
ATOM 916 N N . PHE A 1 120 ? -15.997 -5.360 27.728 1.00 90.81 120 PHE A N 1
ATOM 917 C CA . PHE A 1 120 ? -17.432 -5.440 27.452 1.00 90.81 120 PHE A CA 1
ATOM 918 C C . PHE A 1 120 ? -17.965 -6.868 27.635 1.00 90.81 120 PHE A C 1
ATOM 920 O O . PHE A 1 120 ? -19.000 -7.069 28.271 1.00 90.81 120 PHE A O 1
ATOM 927 N N . ARG A 1 121 ? -17.235 -7.882 27.148 1.00 89.75 121 ARG A N 1
ATOM 928 C CA . ARG A 1 121 ? -17.595 -9.300 27.297 1.00 89.75 121 ARG A CA 1
ATOM 929 C C . ARG A 1 121 ? -17.643 -9.727 28.765 1.00 89.75 121 ARG A C 1
ATOM 931 O O . ARG A 1 121 ? -18.631 -10.339 29.160 1.00 89.75 121 ARG A O 1
ATOM 938 N N . LYS A 1 122 ? -16.628 -9.374 29.566 1.00 88.12 122 LYS A N 1
ATOM 939 C CA . LYS A 1 122 ? -16.565 -9.675 31.010 1.00 88.12 122 LYS A CA 1
ATOM 940 C C . LYS A 1 122 ? -17.743 -9.089 31.790 1.00 88.12 122 LYS A C 1
ATOM 942 O O . LYS A 1 122 ? -18.232 -9.732 32.710 1.00 88.12 122 LYS A O 1
ATOM 947 N N . ARG A 1 123 ? -18.207 -7.888 31.426 1.00 86.38 123 ARG A N 1
ATOM 948 C CA . ARG A 1 123 ? -19.350 -7.239 32.088 1.00 86.38 123 ARG A CA 1
ATOM 949 C C . ARG A 1 123 ? -20.707 -7.714 31.563 1.00 86.38 123 ARG A C 1
ATOM 951 O O . ARG A 1 123 ? -21.656 -7.782 32.335 1.00 86.38 123 ARG A O 1
ATOM 958 N N . LYS A 1 124 ? -20.808 -8.078 30.279 1.00 87.25 124 LYS A N 1
ATOM 959 C CA . LYS A 1 124 ? -22.027 -8.668 29.696 1.00 87.25 124 LYS A CA 1
ATOM 960 C C . LYS A 1 124 ? -22.288 -10.092 30.196 1.00 87.25 124 LYS A C 1
ATOM 962 O O . LYS A 1 124 ? -23.442 -10.470 30.370 1.00 87.25 124 LYS A O 1
ATOM 967 N N . TYR A 1 125 ? -21.223 -10.863 30.398 1.00 81.81 125 TYR A N 1
ATOM 968 C CA . TYR A 1 125 ? -21.266 -12.245 30.869 1.00 81.81 125 TYR A CA 1
ATOM 969 C C . TYR A 1 125 ? -20.316 -12.404 32.068 1.00 81.81 125 TYR A C 1
ATOM 971 O O . TYR A 1 125 ? -19.217 -12.946 31.907 1.00 81.81 125 TYR A O 1
ATOM 979 N N . PRO A 1 126 ? -20.697 -11.892 33.255 1.00 79.62 126 PRO A N 1
ATOM 980 C CA . PRO A 1 126 ? -19.942 -12.146 34.473 1.00 79.62 126 PRO A CA 1
ATOM 981 C C . PRO A 1 126 ? -19.926 -13.652 34.750 1.00 79.62 126 PRO A C 1
ATOM 983 O O . PRO A 1 126 ? -20.937 -14.336 34.594 1.00 79.62 126 PRO A O 1
ATOM 986 N N . VAL A 1 127 ? -18.760 -14.177 35.125 1.00 73.69 127 VAL A N 1
ATOM 987 C CA . VAL A 1 127 ? -18.603 -15.592 35.477 1.00 73.69 127 VAL A CA 1
ATOM 988 C C . VAL A 1 127 ? -18.810 -15.706 36.984 1.00 73.69 127 VAL A C 1
ATOM 990 O O . VAL A 1 127 ? -17.958 -15.269 37.757 1.00 73.69 127 VAL A O 1
ATOM 993 N N . ASP A 1 128 ? -19.962 -16.226 37.402 1.00 65.25 128 ASP A N 1
ATOM 994 C CA . ASP A 1 128 ? -20.351 -16.244 38.813 1.00 65.25 128 ASP A CA 1
ATOM 995 C C . ASP A 1 128 ? -19.505 -17.237 39.627 1.00 65.25 128 ASP A C 1
ATOM 997 O O . ASP A 1 128 ? -19.674 -18.454 39.521 1.00 65.25 128 ASP A O 1
ATOM 1001 N N . PHE A 1 129 ? -18.639 -16.721 40.506 1.00 51.06 129 PHE A N 1
ATOM 1002 C CA . PHE A 1 129 ? -18.003 -17.509 41.563 1.00 51.06 129 PHE A CA 1
ATOM 1003 C C . PHE A 1 129 ? -18.350 -16.958 42.956 1.00 51.06 129 PHE A C 1
ATOM 1005 O O . PHE A 1 129 ? -17.737 -16.021 43.456 1.00 51.06 129 PHE A O 1
ATOM 1012 N N . SER A 1 130 ? -19.328 -17.622 43.578 1.00 60.19 130 SER A N 1
ATOM 1013 C CA . SER A 1 130 ? -19.750 -17.540 44.984 1.00 60.19 130 SER A CA 1
ATOM 1014 C C . SER A 1 130 ? -20.413 -16.250 45.509 1.00 60.19 130 SER A C 1
ATOM 1016 O O . SER A 1 130 ? -19.779 -15.283 45.916 1.00 60.19 130 SER A O 1
ATOM 1018 N N . SER A 1 131 ? -21.737 -16.357 45.649 1.00 58.41 131 SER A N 1
ATOM 1019 C CA . SER A 1 131 ? -22.616 -15.793 46.685 1.00 58.41 131 SER A CA 1
ATOM 1020 C C . SER A 1 131 ? -22.013 -14.952 47.824 1.00 58.41 131 SER A C 1
ATOM 1022 O O . SER A 1 131 ? -21.275 -15.475 48.659 1.00 58.41 131 SER A O 1
ATOM 1024 N N . ASN A 1 132 ? -22.588 -13.760 48.046 1.00 54.78 132 ASN A N 1
ATOM 1025 C CA . ASN A 1 132 ? -23.181 -13.459 49.357 1.00 54.78 132 ASN A CA 1
ATOM 1026 C C . ASN A 1 132 ? -24.333 -12.430 49.318 1.00 54.78 132 ASN A C 1
ATOM 1028 O O . ASN A 1 132 ? -24.675 -11.870 48.274 1.00 54.78 132 ASN A O 1
ATOM 1032 N N . LYS A 1 133 ? -25.050 -12.300 50.443 1.00 55.44 133 LYS A N 1
ATOM 1033 C CA . LYS A 1 133 ? -26.478 -11.927 50.476 1.00 55.44 133 LYS A CA 1
ATOM 1034 C C . LYS A 1 133 ? -26.771 -10.610 51.222 1.00 55.44 133 LYS A C 1
ATOM 1036 O O . LYS A 1 133 ? -27.537 -10.624 52.180 1.00 55.44 133 LYS A O 1
ATOM 1041 N N . SER A 1 134 ? -26.245 -9.476 50.749 1.00 53.50 134 SER A N 1
ATOM 1042 C CA . SER A 1 134 ? -26.623 -8.135 51.238 1.00 53.50 134 SER A CA 1
ATOM 1043 C C . SER A 1 134 ? -27.466 -7.314 50.238 1.00 53.50 134 SER A C 1
ATOM 1045 O O . SER A 1 134 ? -27.370 -7.440 49.014 1.00 53.50 134 SER A O 1
ATOM 1047 N N . GLU A 1 135 ? -28.386 -6.562 50.844 1.00 57.94 135 GLU A N 1
ATOM 1048 C CA . GLU A 1 135 ? -28.989 -5.263 50.502 1.00 57.94 135 GLU A CA 1
ATOM 1049 C C . GLU A 1 135 ? -29.577 -4.952 49.104 1.00 57.94 135 GLU A C 1
ATOM 1051 O O . GLU A 1 135 ? -28.923 -4.852 48.068 1.00 57.94 135 GLU A O 1
ATOM 1056 N N . LYS A 1 136 ? -30.894 -4.679 49.112 1.00 59.75 136 LYS A N 1
ATOM 1057 C CA . LYS A 1 136 ? -31.712 -4.276 47.949 1.00 59.75 136 LYS A CA 1
ATOM 1058 C C . LYS A 1 136 ? -31.329 -2.914 47.356 1.00 59.75 136 LYS A C 1
ATOM 1060 O O . LYS A 1 136 ? -31.565 -2.714 46.167 1.00 59.75 136 LYS A O 1
ATOM 1065 N N . THR A 1 137 ? -30.820 -1.985 48.164 1.00 59.50 137 THR A N 1
ATOM 1066 C CA . THR A 1 137 ? -30.503 -0.609 47.740 1.00 59.50 137 THR A CA 1
ATOM 1067 C C . THR A 1 137 ? -29.169 -0.569 47.004 1.00 59.50 137 THR A C 1
ATOM 1069 O O . THR A 1 137 ? -29.094 -0.073 45.883 1.00 59.50 137 THR A O 1
ATOM 1072 N N . GLU A 1 138 ? -28.157 -1.221 47.574 1.00 62.28 138 GLU A N 1
ATOM 1073 C CA . GLU A 1 138 ? -26.843 -1.435 46.966 1.00 62.28 138 GLU A CA 1
ATOM 1074 C C . GLU A 1 138 ? -26.983 -2.131 45.597 1.00 62.28 138 GLU A C 1
ATOM 1076 O O . GLU A 1 138 ? -26.530 -1.619 44.573 1.00 62.28 138 GLU A O 1
ATOM 1081 N N . ARG A 1 139 ? -27.789 -3.203 45.528 1.00 63.94 139 ARG A N 1
ATOM 1082 C CA . ARG A 1 139 ? -28.150 -3.896 44.273 1.00 63.94 139 ARG A CA 1
ATOM 1083 C C . ARG A 1 139 ? -28.867 -3.033 43.226 1.00 63.94 139 ARG A C 1
ATOM 1085 O O . ARG A 1 139 ? -28.878 -3.428 42.062 1.00 63.94 139 ARG A O 1
ATOM 1092 N N . LYS A 1 140 ? -29.508 -1.915 43.592 1.00 67.00 140 LYS A N 1
ATOM 1093 C CA . LYS A 1 140 ? -30.093 -0.973 42.616 1.00 67.00 140 LYS A CA 1
ATOM 1094 C C . LYS A 1 140 ? -29.027 -0.032 42.063 1.00 67.00 140 LYS A C 1
ATOM 1096 O O . LYS A 1 140 ? -28.938 0.102 40.846 1.00 67.00 140 LYS A O 1
ATOM 1101 N N . ASN A 1 141 ? -28.180 0.533 42.923 1.00 67.50 141 ASN A N 1
ATOM 1102 C CA . ASN A 1 141 ? -27.087 1.405 42.488 1.00 67.50 141 ASN A CA 1
ATOM 1103 C C . ASN A 1 141 ? -26.068 0.647 41.618 1.00 67.50 141 ASN A C 1
ATOM 1105 O O . ASN A 1 141 ? -25.705 1.150 40.558 1.00 67.50 141 ASN A O 1
ATOM 1109 N N . LEU A 1 142 ? -25.697 -0.593 41.977 1.00 69.81 142 LEU A N 1
ATOM 1110 C CA . LEU A 1 142 ? -24.835 -1.439 41.134 1.00 69.81 142 LEU A CA 1
ATOM 1111 C C . LEU A 1 142 ? -25.442 -1.731 39.752 1.00 69.81 142 LEU A C 1
ATOM 1113 O O . LEU A 1 142 ? -24.705 -1.838 38.776 1.00 69.81 142 LEU A O 1
ATOM 1117 N N . LYS A 1 143 ? -26.771 -1.873 39.643 1.00 73.56 143 LYS A N 1
ATOM 1118 C CA . LYS A 1 143 ? -27.436 -2.096 38.348 1.00 73.56 143 LYS A CA 1
ATOM 1119 C C . LYS A 1 143 ? -27.367 -0.861 37.456 1.00 73.56 143 LYS A C 1
ATOM 1121 O O . LYS A 1 143 ? -26.963 -0.987 36.308 1.00 73.56 143 LYS A O 1
ATOM 1126 N N . ILE A 1 144 ? -27.697 0.310 38.001 1.00 71.44 144 ILE A N 1
ATOM 1127 C CA . ILE A 1 144 ? -27.673 1.583 37.263 1.00 71.44 144 ILE A CA 1
ATOM 1128 C C . ILE A 1 144 ? -26.238 1.912 36.813 1.00 71.44 144 ILE A C 1
ATOM 1130 O O . ILE A 1 144 ? -26.018 2.201 35.640 1.00 71.44 144 ILE A O 1
ATOM 1134 N N . SER A 1 145 ? -25.251 1.766 37.708 1.00 75.44 145 SER A N 1
ATOM 1135 C CA . SER A 1 145 ? -23.824 1.925 37.383 1.00 75.44 145 SER A CA 1
ATOM 1136 C C . SER A 1 145 ? -23.369 0.951 36.286 1.00 75.44 145 SER A C 1
ATOM 1138 O O . SER A 1 145 ? -22.752 1.379 35.311 1.00 75.44 145 SER A O 1
ATOM 1140 N N . ASN A 1 146 ? -23.737 -0.335 36.363 1.00 81.75 146 ASN A N 1
ATOM 1141 C CA . ASN A 1 146 ? -23.408 -1.290 35.302 1.00 81.75 146 ASN A CA 1
ATOM 1142 C C . ASN A 1 146 ? -24.073 -0.951 33.958 1.00 81.75 146 ASN A C 1
ATOM 1144 O O . ASN A 1 146 ? -23.442 -1.155 32.924 1.00 81.75 146 ASN A O 1
ATOM 1148 N N . GLU A 1 147 ? -25.315 -0.459 33.937 1.00 87.38 147 GLU A N 1
ATOM 1149 C CA . GLU A 1 147 ? -26.012 -0.078 32.698 1.00 87.38 147 GLU A CA 1
ATOM 1150 C C . GLU A 1 147 ? -25.362 1.136 32.021 1.00 87.38 147 GLU A C 1
ATOM 1152 O O . GLU A 1 147 ? -25.078 1.091 30.819 1.00 87.38 147 GLU A O 1
ATOM 1157 N N . GLU A 1 148 ? -25.057 2.190 32.782 1.00 89.81 148 GLU A N 1
ATOM 1158 C CA . GLU A 1 148 ? -24.394 3.386 32.259 1.00 89.81 148 GLU A CA 1
ATOM 1159 C C . GLU A 1 148 ? -22.966 3.082 31.789 1.00 89.81 148 GLU A C 1
ATOM 1161 O O . GLU A 1 148 ? -22.572 3.460 30.683 1.00 89.81 148 GLU A O 1
ATOM 1166 N N . GLU A 1 149 ? -22.199 2.306 32.555 1.00 89.06 149 GLU A N 1
ATOM 1167 C CA . GLU A 1 149 ? -20.874 1.889 32.112 1.00 89.06 149 GLU A CA 1
ATOM 1168 C C . GLU A 1 149 ? -20.922 0.937 30.907 1.00 89.06 149 GLU A C 1
ATOM 1170 O O . GLU A 1 149 ? -20.052 1.019 30.041 1.00 89.06 149 GLU A O 1
ATOM 1175 N N . MET A 1 150 ? -21.926 0.059 30.792 1.00 89.69 150 MET A N 1
ATOM 1176 C CA . MET A 1 150 ? -22.113 -0.780 29.600 1.00 89.69 150 MET A CA 1
ATOM 1177 C C . MET A 1 150 ? -22.454 0.043 28.359 1.00 89.69 150 MET A C 1
ATOM 1179 O O . MET A 1 150 ? -21.950 -0.261 27.275 1.00 89.69 150 MET A O 1
ATOM 1183 N N . LYS A 1 151 ? -23.261 1.100 28.506 1.00 92.88 151 LYS A N 1
ATOM 1184 C CA . LYS A 1 151 ? -23.519 2.073 27.438 1.00 92.88 151 LYS A CA 1
ATOM 1185 C C . LYS A 1 151 ? -22.220 2.773 27.026 1.00 92.88 151 LYS A C 1
ATOM 1187 O O . LYS A 1 151 ? -21.857 2.725 25.852 1.00 92.88 151 LYS A O 1
ATOM 1192 N N . ASN A 1 152 ? -21.466 3.302 27.990 1.00 93.69 152 ASN A N 1
ATOM 1193 C CA . ASN A 1 152 ? -20.195 3.988 27.748 1.00 93.69 152 ASN A CA 1
ATOM 1194 C C . ASN A 1 152 ? -19.137 3.073 27.097 1.00 93.69 152 ASN A C 1
ATOM 1196 O O . ASN A 1 152 ? -18.418 3.506 26.196 1.00 93.69 152 ASN A O 1
ATOM 1200 N N . LEU A 1 153 ? -19.039 1.799 27.503 1.00 93.44 153 LEU A N 1
ATOM 1201 C CA . LEU A 1 153 ? -18.153 0.821 26.855 1.00 93.44 153 LEU A CA 1
ATOM 1202 C C . LEU A 1 153 ? -18.600 0.501 25.424 1.00 93.44 153 LEU A C 1
ATOM 1204 O O . LEU A 1 153 ? -17.748 0.384 24.546 1.00 93.44 153 LEU A O 1
ATOM 1208 N N . LYS A 1 154 ? -19.909 0.378 25.174 1.00 94.00 154 LYS A N 1
ATOM 1209 C CA . LYS A 1 154 ? -20.453 0.118 23.834 1.00 94.00 154 LYS A CA 1
ATOM 1210 C C . LYS A 1 154 ? -20.179 1.283 22.877 1.00 94.00 154 LYS A C 1
ATOM 1212 O O . LYS A 1 154 ? -19.745 1.051 21.753 1.00 94.00 154 LYS A O 1
ATOM 1217 N N . GLU A 1 155 ? -20.384 2.518 23.331 1.00 96.06 155 GLU A N 1
ATOM 1218 C CA . GLU A 1 155 ? -20.089 3.731 22.558 1.00 96.06 155 GLU A CA 1
ATOM 1219 C C . GLU A 1 155 ? -18.587 3.868 22.267 1.00 96.06 155 GLU A C 1
ATOM 1221 O O . GLU A 1 155 ? -18.203 4.147 21.129 1.00 96.06 155 GLU A O 1
ATOM 1226 N N . LYS A 1 156 ? -17.722 3.588 23.257 1.00 95.88 156 LYS A N 1
ATOM 1227 C CA . LYS A 1 156 ? -16.265 3.520 23.052 1.00 95.88 156 LYS A CA 1
ATOM 1228 C C . LYS A 1 156 ? -15.882 2.454 22.027 1.00 95.88 156 LYS A C 1
ATOM 1230 O O . LYS A 1 156 ? -15.154 2.774 21.096 1.00 95.88 156 LYS A O 1
ATOM 1235 N N . LEU A 1 157 ? -16.397 1.228 22.154 1.00 94.75 157 LEU A N 1
ATOM 1236 C CA . LEU A 1 157 ? -16.103 0.134 21.225 1.00 94.75 157 LEU A CA 1
ATOM 1237 C C . LEU A 1 157 ? -16.496 0.504 19.787 1.00 94.75 157 LEU A C 1
ATOM 1239 O O . LEU A 1 157 ? -15.656 0.425 18.897 1.00 94.75 157 LEU A O 1
ATOM 1243 N N . GLN A 1 158 ? -17.716 1.012 19.578 1.00 95.69 158 GLN A N 1
ATOM 1244 C CA . GLN A 1 158 ? -18.191 1.452 18.263 1.00 95.69 158 GLN A CA 1
ATOM 1245 C C . GLN A 1 158 ? -17.313 2.572 17.672 1.00 95.69 158 GLN A C 1
ATOM 1247 O O . GLN A 1 158 ? -17.014 2.568 16.476 1.00 95.69 158 GLN A O 1
ATOM 1252 N N . LYS A 1 159 ? -16.860 3.524 18.498 1.00 95.44 159 LYS A N 1
ATOM 1253 C CA . LYS A 1 159 ? -15.952 4.597 18.070 1.00 95.44 159 LYS A CA 1
ATOM 1254 C C . LYS A 1 159 ? -14.565 4.053 17.695 1.00 95.44 159 LYS A C 1
ATOM 1256 O O . LYS A 1 159 ? -14.058 4.383 16.623 1.00 95.44 159 LYS A O 1
ATOM 1261 N N . THR A 1 160 ? -13.984 3.182 18.519 1.00 94.00 160 THR A N 1
ATOM 1262 C CA . THR A 1 160 ? -12.683 2.539 18.265 1.00 94.00 160 THR A CA 1
ATOM 1263 C C . THR A 1 160 ? -12.727 1.615 17.043 1.00 94.00 160 THR A C 1
ATOM 1265 O O . THR A 1 160 ? -11.751 1.553 16.297 1.00 94.00 160 THR A O 1
ATOM 1268 N N . GLU A 1 161 ? -13.850 0.945 16.771 1.00 93.94 161 GLU A N 1
ATOM 1269 C CA . GLU A 1 161 ? -14.077 0.163 15.545 1.00 93.94 161 GLU A CA 1
ATOM 1270 C C . GLU A 1 161 ? -14.116 1.053 14.296 1.00 93.94 161 GLU A C 1
ATOM 1272 O O . GLU A 1 161 ? -13.426 0.766 13.317 1.00 93.94 161 GLU A O 1
ATOM 1277 N N . GLN A 1 162 ? -14.841 2.176 14.339 1.00 94.81 162 GLN A N 1
ATOM 1278 C CA . GLN A 1 162 ? -14.851 3.159 13.248 1.00 94.81 162 GLN A CA 1
ATOM 1279 C C . GLN A 1 162 ? -13.462 3.765 12.996 1.00 94.81 162 GLN A C 1
ATOM 1281 O O . GLN A 1 162 ? -13.084 3.971 11.843 1.00 94.81 162 GLN A O 1
ATOM 1286 N N . GLN A 1 163 ? -12.691 4.045 14.051 1.00 93.12 163 GLN A N 1
ATOM 1287 C CA . GLN A 1 163 ? -11.315 4.538 13.929 1.00 93.12 163 GLN A CA 1
ATOM 1288 C C . GLN A 1 163 ? -10.384 3.470 13.336 1.00 93.12 163 GLN A C 1
ATOM 1290 O O . GLN A 1 163 ? -9.668 3.764 12.382 1.00 93.12 163 GLN A O 1
ATOM 1295 N N . ASN A 1 164 ? -10.451 2.224 13.818 1.00 92.88 164 ASN A N 1
ATOM 1296 C CA . ASN A 1 164 ? -9.700 1.095 13.257 1.00 92.88 164 ASN A CA 1
ATOM 1297 C C . ASN A 1 164 ? -10.022 0.868 11.773 1.00 92.88 164 ASN A C 1
ATOM 1299 O O . ASN A 1 164 ? -9.112 0.659 10.980 1.00 92.88 164 ASN A O 1
ATOM 1303 N N . SER A 1 165 ? -11.299 0.922 11.384 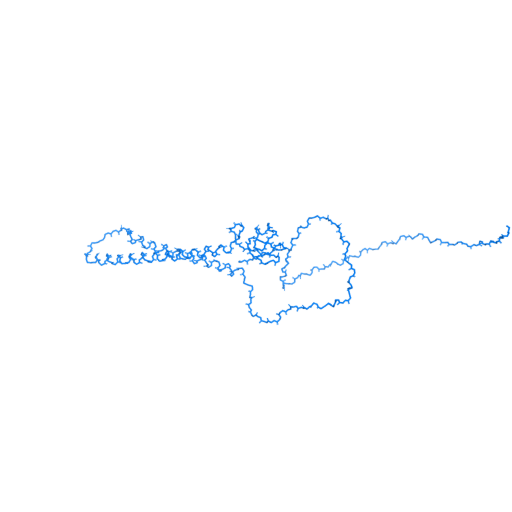1.00 93.56 165 SER A N 1
ATOM 1304 C CA . SER A 1 165 ? -11.719 0.746 9.988 1.00 93.56 165 SER A CA 1
ATOM 1305 C C . SER A 1 165 ? -11.127 1.818 9.064 1.00 93.56 165 SER A C 1
ATOM 1307 O O . SER A 1 165 ? -10.664 1.489 7.973 1.00 93.56 165 SER A O 1
ATOM 1309 N N . LYS A 1 166 ? -11.077 3.080 9.513 1.00 92.88 166 LYS A N 1
ATOM 1310 C CA . LYS A 1 166 ? -10.441 4.178 8.766 1.00 92.88 166 LYS A CA 1
ATOM 1311 C C . LYS A 1 166 ? -8.928 3.984 8.640 1.00 92.88 166 LYS A C 1
ATOM 1313 O O . LYS A 1 166 ? -8.420 4.034 7.526 1.00 92.88 166 LYS A O 1
ATOM 1318 N N . LEU A 1 167 ? -8.245 3.701 9.754 1.00 91.12 167 LEU A N 1
ATOM 1319 C CA . LEU A 1 167 ? -6.792 3.483 9.788 1.00 91.12 167 LEU A CA 1
ATOM 1320 C C . LEU A 1 167 ? -6.362 2.294 8.919 1.00 91.12 167 LEU A C 1
ATOM 1322 O O . LEU A 1 167 ? -5.400 2.403 8.171 1.00 91.12 167 LEU A O 1
ATOM 1326 N N . ARG A 1 168 ? -7.103 1.179 8.964 1.00 90.25 168 ARG A N 1
ATOM 1327 C CA . ARG A 1 168 ? -6.862 0.012 8.100 1.00 90.25 168 ARG A CA 1
ATOM 1328 C C . ARG A 1 168 ? -6.929 0.376 6.624 1.00 90.25 168 ARG A C 1
ATOM 1330 O O . ARG A 1 168 ? -6.024 0.027 5.879 1.00 90.25 168 ARG A O 1
ATOM 1337 N N . LYS A 1 169 ? -7.963 1.116 6.210 1.00 92.25 169 LYS A N 1
ATOM 1338 C CA . LYS A 1 169 ? -8.098 1.553 4.816 1.00 92.25 169 LYS A CA 1
ATOM 1339 C C . LYS A 1 169 ? -6.938 2.463 4.393 1.00 92.25 169 LYS A C 1
ATOM 1341 O O . LYS A 1 169 ? -6.361 2.250 3.335 1.00 92.25 169 LYS A O 1
ATOM 1346 N N . GLU A 1 170 ? -6.586 3.444 5.223 1.00 91.12 170 GLU A N 1
ATOM 1347 C CA . GLU A 1 170 ? -5.460 4.353 4.969 1.00 91.12 170 GLU A CA 1
ATOM 1348 C C . GLU A 1 170 ? -4.138 3.578 4.821 1.00 91.12 170 GLU A C 1
ATOM 1350 O O . GLU A 1 170 ? -3.419 3.764 3.841 1.00 91.12 170 GLU A O 1
ATOM 1355 N N . ASN A 1 171 ? -3.869 2.630 5.722 1.00 90.31 171 ASN A N 1
ATOM 1356 C CA . ASN A 1 171 ? -2.708 1.743 5.653 1.00 90.31 171 ASN A CA 1
ATOM 1357 C C . ASN A 1 171 ? -2.706 0.846 4.406 1.00 90.31 171 ASN A C 1
ATOM 1359 O O . ASN A 1 171 ? -1.659 0.659 3.787 1.00 90.31 171 ASN A O 1
ATOM 1363 N N . GLU A 1 172 ? -3.853 0.276 4.029 1.00 90.62 172 GLU A N 1
ATOM 1364 C CA . GLU A 1 172 ? -3.993 -0.533 2.815 1.00 90.62 172 GLU A CA 1
ATOM 1365 C C . GLU A 1 172 ? -3.714 0.287 1.553 1.00 90.62 172 GLU A C 1
ATOM 1367 O O . GLU A 1 172 ? -3.036 -0.201 0.649 1.00 90.62 172 GLU A O 1
ATOM 1372 N N . ASP A 1 173 ? -4.218 1.519 1.484 1.00 91.25 173 ASP A N 1
ATOM 1373 C CA . ASP A 1 173 ? -4.002 2.420 0.352 1.00 91.25 173 ASP A CA 1
ATOM 1374 C C . ASP A 1 173 ? -2.522 2.856 0.278 1.00 91.25 173 ASP A C 1
ATOM 1376 O O . ASP A 1 173 ? -1.891 2.690 -0.767 1.00 91.25 173 ASP A O 1
ATOM 1380 N N . LEU A 1 174 ? -1.902 3.245 1.402 1.00 89.19 174 LEU A N 1
ATOM 1381 C CA . LEU A 1 174 ? -0.456 3.518 1.484 1.00 89.19 174 LEU A CA 1
ATOM 1382 C C . LEU A 1 174 ? 0.405 2.301 1.102 1.00 89.19 174 LEU A C 1
ATOM 1384 O O . LEU A 1 174 ? 1.429 2.442 0.431 1.00 89.19 174 LEU A O 1
ATOM 1388 N N . LYS A 1 175 ? -0.007 1.087 1.492 1.00 89.44 175 LYS A N 1
ATOM 1389 C CA . LYS A 1 175 ? 0.696 -0.151 1.130 1.00 89.44 175 LYS A CA 1
ATOM 1390 C C . LYS A 1 175 ? 0.644 -0.408 -0.379 1.00 89.44 175 LYS A C 1
ATOM 1392 O O . LYS A 1 175 ? 1.655 -0.828 -0.943 1.00 89.44 175 LYS A O 1
ATOM 1397 N N . LYS A 1 176 ? -0.487 -0.147 -1.046 1.00 90.94 176 LYS A N 1
ATOM 1398 C CA . LYS A 1 176 ? -0.611 -0.284 -2.513 1.00 90.94 176 LYS A CA 1
ATOM 1399 C C . LYS A 1 176 ? 0.369 0.644 -3.232 1.00 90.94 176 LYS A C 1
ATOM 1401 O O . LYS A 1 176 ? 1.064 0.188 -4.136 1.00 90.94 176 LYS A O 1
ATOM 1406 N N . GLU A 1 177 ? 0.509 1.889 -2.772 1.00 90.88 177 GLU A N 1
ATOM 1407 C CA . GLU A 1 177 ? 1.423 2.869 -3.379 1.00 90.88 177 GLU A CA 1
ATOM 1408 C C . GLU A 1 177 ? 2.901 2.450 -3.348 1.00 90.88 177 GLU A C 1
ATOM 1410 O O . GLU A 1 177 ? 3.646 2.759 -4.280 1.00 90.88 177 GLU A O 1
ATOM 1415 N N . ILE A 1 178 ? 3.340 1.690 -2.340 1.00 91.38 178 ILE A N 1
ATOM 1416 C CA . ILE A 1 178 ? 4.718 1.167 -2.264 1.00 91.38 178 ILE A CA 1
ATOM 1417 C C . ILE A 1 178 ? 4.890 -0.243 -2.852 1.00 91.38 178 ILE A C 1
ATOM 1419 O O . ILE A 1 178 ? 6.018 -0.726 -2.943 1.00 91.38 178 ILE A O 1
ATOM 1423 N N . THR A 1 179 ? 3.812 -0.920 -3.255 1.00 94.50 179 THR A N 1
ATOM 1424 C CA . THR A 1 179 ? 3.859 -2.302 -3.770 1.00 94.50 179 THR A CA 1
ATOM 1425 C C . THR A 1 179 ? 4.142 -2.321 -5.277 1.00 94.50 179 THR A C 1
ATOM 1427 O O . THR A 1 179 ? 3.644 -1.490 -6.035 1.00 94.50 179 THR A O 1
ATOM 1430 N N . CYS A 1 180 ? 4.962 -3.266 -5.738 1.00 96.69 180 CYS A N 1
ATOM 1431 C CA . CYS A 1 180 ? 5.276 -3.471 -7.148 1.00 96.69 180 CYS A CA 1
ATOM 1432 C C . CYS A 1 180 ? 4.000 -3.700 -7.970 1.00 96.69 180 CYS A C 1
ATOM 1434 O O . CYS A 1 180 ? 3.252 -4.642 -7.709 1.00 96.69 180 CYS A O 1
ATOM 1436 N N . ILE A 1 181 ? 3.796 -2.903 -9.024 1.00 96.69 181 ILE A N 1
ATOM 1437 C CA . ILE A 1 181 ? 2.574 -2.970 -9.849 1.00 96.69 181 ILE A CA 1
ATOM 1438 C C . ILE A 1 181 ? 2.502 -4.212 -10.756 1.00 96.69 181 ILE A C 1
ATOM 1440 O O . ILE A 1 181 ? 1.487 -4.425 -11.409 1.00 96.69 181 ILE A O 1
ATOM 1444 N N . ILE A 1 182 ? 3.576 -5.011 -10.820 1.00 96.88 182 ILE A N 1
ATOM 1445 C CA . ILE A 1 182 ? 3.675 -6.207 -11.668 1.00 96.88 182 ILE A CA 1
ATOM 1446 C C . ILE A 1 182 ? 3.338 -7.476 -10.874 1.00 96.88 182 ILE A C 1
ATOM 1448 O O . ILE A 1 182 ? 2.469 -8.231 -11.296 1.00 96.88 182 ILE A O 1
ATOM 1452 N N . CYS A 1 183 ? 3.990 -7.723 -9.730 1.00 97.25 183 CYS A N 1
ATOM 1453 C CA . CYS A 1 183 ? 3.706 -8.907 -8.902 1.00 97.25 183 CYS A CA 1
ATOM 1454 C C . CYS A 1 183 ? 2.674 -8.670 -7.792 1.00 97.25 183 CYS A C 1
ATOM 1456 O O . CYS A 1 183 ? 2.233 -9.638 -7.175 1.00 97.25 183 CYS A O 1
ATOM 1458 N N . LEU A 1 184 ? 2.330 -7.412 -7.485 1.00 96.44 184 LEU A N 1
ATOM 1459 C CA . LEU A 1 184 ? 1.406 -7.019 -6.408 1.00 96.44 184 LEU A CA 1
ATOM 1460 C C . LEU A 1 184 ? 1.759 -7.605 -5.020 1.00 96.44 184 LEU A C 1
ATOM 1462 O O . LEU A 1 184 ? 0.902 -7.691 -4.143 1.00 96.44 184 LEU A O 1
ATOM 1466 N N . THR A 1 185 ? 3.021 -8.005 -4.822 1.00 94.81 185 THR A N 1
ATOM 1467 C CA . THR A 1 185 ? 3.482 -8.785 -3.658 1.00 94.81 185 THR A CA 1
ATOM 1468 C C . THR A 1 185 ? 4.645 -8.105 -2.933 1.00 94.81 185 THR A C 1
ATOM 1470 O O . THR A 1 185 ? 4.578 -7.880 -1.727 1.00 94.81 185 THR A O 1
ATOM 1473 N N . GLU A 1 186 ? 5.708 -7.759 -3.661 1.00 94.25 186 GLU A N 1
ATOM 1474 C CA . GLU A 1 186 ? 6.928 -7.154 -3.107 1.00 94.25 186 GLU A CA 1
ATOM 1475 C C . GLU A 1 186 ? 6.884 -5.620 -3.162 1.00 94.25 186 GLU A C 1
ATOM 1477 O O . GLU A 1 186 ? 6.132 -5.039 -3.948 1.00 94.25 186 GLU A O 1
ATOM 1482 N N . LYS A 1 187 ? 7.712 -4.942 -2.356 1.00 93.62 187 LYS A N 1
ATOM 1483 C CA . LYS A 1 187 ? 7.891 -3.482 -2.443 1.00 93.62 187 LYS A CA 1
ATOM 1484 C C . LYS A 1 187 ? 8.533 -3.091 -3.782 1.00 93.62 187 LYS A C 1
ATOM 1486 O O . LYS A 1 187 ? 9.312 -3.848 -4.355 1.00 93.62 187 LYS A O 1
ATOM 1491 N N . LYS A 1 188 ? 8.242 -1.881 -4.261 1.00 95.44 188 LYS A N 1
ATOM 1492 C CA . LYS A 1 188 ? 9.020 -1.223 -5.319 1.00 95.44 188 LYS A CA 1
ATOM 1493 C C . LYS A 1 188 ? 10.438 -0.974 -4.788 1.00 95.44 188 LYS A C 1
ATOM 1495 O O . LYS A 1 188 ? 10.572 -0.391 -3.720 1.00 95.44 188 LYS A O 1
ATOM 1500 N N . ASP A 1 189 ? 11.468 -1.398 -5.512 1.00 96.31 189 ASP A N 1
ATOM 1501 C CA . ASP A 1 189 ? 12.877 -1.215 -5.114 1.00 96.31 189 ASP A CA 1
ATOM 1502 C C . ASP A 1 189 ? 13.797 -0.871 -6.304 1.00 96.31 189 ASP A C 1
ATOM 1504 O O . ASP A 1 189 ? 15.012 -0.841 -6.148 1.00 96.31 189 ASP A O 1
ATOM 1508 N N . THR A 1 190 ? 13.250 -0.651 -7.508 1.00 96.81 190 THR A N 1
ATOM 1509 C CA . THR A 1 190 ? 14.048 -0.480 -8.734 1.00 96.81 190 THR A CA 1
ATOM 1510 C C . THR A 1 190 ? 13.619 0.737 -9.558 1.00 96.81 190 THR A C 1
ATOM 1512 O O . THR A 1 190 ? 12.452 0.869 -9.939 1.00 96.81 190 THR A O 1
ATOM 1515 N N . ILE A 1 191 ? 14.594 1.597 -9.867 1.00 97.69 191 ILE A N 1
ATOM 1516 C CA . ILE A 1 191 ? 14.484 2.797 -10.709 1.00 97.69 191 ILE A CA 1
ATOM 1517 C C . ILE A 1 191 ? 14.918 2.468 -12.145 1.00 97.69 191 ILE A C 1
ATOM 1519 O O . ILE A 1 191 ? 15.955 1.833 -12.357 1.00 97.69 191 ILE A O 1
ATOM 1523 N N . PHE A 1 192 ? 14.155 2.943 -13.132 1.00 98.44 192 PHE A N 1
ATOM 1524 C CA . PHE A 1 192 ? 14.400 2.719 -14.561 1.00 98.44 192 PHE A CA 1
ATOM 1525 C C . PHE A 1 192 ? 15.022 3.935 -15.260 1.00 98.44 192 PHE A C 1
ATOM 1527 O O . PHE A 1 192 ? 14.449 5.023 -15.252 1.00 98.44 192 PHE A O 1
ATOM 1534 N N . PHE A 1 193 ? 16.154 3.749 -15.938 1.00 97.88 193 PHE A N 1
ATOM 1535 C CA . PHE A 1 193 ? 16.847 4.795 -16.697 1.00 97.88 193 PHE A CA 1
ATOM 1536 C C . PHE A 1 193 ? 16.509 4.733 -18.195 1.00 97.88 193 PHE A C 1
ATOM 1538 O O . PHE A 1 193 ? 16.318 3.637 -18.724 1.00 97.88 193 PHE A O 1
ATOM 1545 N N . PRO A 1 194 ? 16.430 5.888 -18.888 1.00 97.88 194 PRO A N 1
ATOM 1546 C CA . PRO A 1 194 ? 16.689 7.247 -18.384 1.00 97.88 194 PRO A CA 1
ATOM 1547 C C . PRO A 1 194 ? 15.471 7.920 -17.715 1.00 97.88 194 PRO A C 1
ATOM 1549 O O . PRO A 1 194 ? 15.589 9.035 -17.223 1.00 97.88 194 PRO A O 1
ATOM 1552 N N . CYS A 1 195 ? 14.303 7.271 -17.687 1.00 98.19 195 CYS A N 1
ATOM 1553 C CA . CYS A 1 195 ? 13.026 7.903 -17.323 1.00 98.19 195 CYS A CA 1
ATOM 1554 C C . CYS A 1 195 ? 12.778 8.150 -15.818 1.00 98.19 195 CYS A C 1
ATOM 1556 O O . CYS A 1 195 ? 11.709 8.646 -15.478 1.00 98.19 195 CYS A O 1
ATOM 1558 N N . THR A 1 196 ? 13.689 7.700 -14.949 1.00 97.31 196 THR A N 1
ATOM 1559 C CA . THR A 1 196 ? 13.689 7.746 -13.466 1.00 97.31 196 THR A CA 1
ATOM 1560 C C . THR A 1 196 ? 12.440 7.241 -12.725 1.00 97.31 196 THR A C 1
ATOM 1562 O O . THR A 1 196 ? 12.370 7.325 -11.499 1.00 97.31 196 THR A O 1
ATOM 1565 N N . HIS A 1 197 ? 11.480 6.628 -13.418 1.00 98.12 197 HIS A N 1
ATOM 1566 C CA . HIS A 1 197 ? 10.299 6.033 -12.795 1.00 98.12 197 HIS A CA 1
ATOM 1567 C C . HIS A 1 197 ? 10.650 4.809 -11.935 1.00 98.12 197 HIS A C 1
ATOM 1569 O O . HIS A 1 197 ? 11.480 3.980 -12.315 1.00 98.12 197 HIS A O 1
ATOM 1575 N N . MET A 1 198 ? 9.942 4.653 -10.813 1.00 96.88 198 MET A N 1
ATOM 1576 C CA . MET A 1 198 ? 10.019 3.490 -9.927 1.00 96.88 198 MET A CA 1
ATOM 1577 C C . MET A 1 198 ? 8.637 2.843 -9.779 1.00 96.88 198 MET A C 1
ATOM 1579 O O . MET A 1 198 ? 7.724 3.420 -9.188 1.00 96.88 198 MET A O 1
ATOM 1583 N N . HIS A 1 199 ? 8.479 1.627 -10.305 1.00 97.00 199 HIS A N 1
ATOM 1584 C CA . HIS A 1 199 ? 7.205 0.893 -10.252 1.00 97.00 199 HIS A CA 1
ATOM 1585 C C . HIS A 1 199 ? 7.337 -0.617 -9.998 1.00 97.00 199 HIS A C 1
ATOM 1587 O O . HIS A 1 199 ? 6.325 -1.296 -9.799 1.00 97.00 199 HIS A O 1
ATOM 1593 N N . SER A 1 200 ? 8.561 -1.147 -9.967 1.00 97.81 200 SER A N 1
ATOM 1594 C CA . SER A 1 200 ? 8.829 -2.586 -9.883 1.00 97.81 200 SER A CA 1
ATOM 1595 C C . SER A 1 200 ? 9.721 -2.951 -8.703 1.00 97.81 200 SER A C 1
ATOM 1597 O O . SER A 1 200 ? 10.563 -2.155 -8.287 1.00 97.81 200 SER A O 1
ATOM 1599 N N . CYS A 1 201 ? 9.551 -4.175 -8.201 1.00 97.62 201 CYS A N 1
ATOM 1600 C CA . CYS A 1 201 ? 10.611 -4.878 -7.490 1.00 97.62 201 CYS A CA 1
ATOM 1601 C C . CYS A 1 201 ? 11.667 -5.385 -8.488 1.00 97.62 201 CYS A C 1
ATOM 1603 O O . CYS A 1 201 ? 11.384 -5.545 -9.680 1.00 97.62 201 CYS A O 1
ATOM 1605 N N . SER A 1 202 ? 12.859 -5.679 -7.988 1.00 96.88 202 SER A N 1
ATOM 1606 C CA . SER A 1 202 ? 14.046 -6.089 -8.736 1.00 96.88 202 SER A CA 1
ATOM 1607 C C . SER A 1 202 ? 13.780 -7.330 -9.585 1.00 96.88 202 SER A C 1
ATOM 1609 O O . SER A 1 202 ? 13.984 -7.290 -10.800 1.00 96.88 202 SER A O 1
ATOM 1611 N N . HIS A 1 203 ? 13.156 -8.356 -9.003 1.00 97.88 203 HIS A N 1
ATOM 1612 C CA . HIS A 1 203 ? 12.769 -9.571 -9.724 1.00 97.88 203 HIS A CA 1
ATOM 1613 C C . HIS A 1 203 ? 11.790 -9.320 -10.893 1.00 97.88 203 HIS A C 1
ATOM 1615 O O . HIS A 1 203 ? 11.831 -9.998 -11.921 1.00 97.88 203 HIS A O 1
ATOM 1621 N N . CYS A 1 204 ? 10.884 -8.343 -10.774 1.00 98.31 204 CYS A N 1
ATOM 1622 C CA . CYS A 1 204 ? 10.007 -7.969 -11.889 1.00 98.31 204 CYS A CA 1
ATOM 1623 C C . CYS A 1 204 ? 10.706 -7.051 -12.897 1.00 98.31 204 CYS A C 1
ATOM 1625 O O . CYS A 1 204 ? 10.405 -7.114 -14.090 1.00 98.31 204 CYS A O 1
ATOM 1627 N N . ALA A 1 205 ? 11.626 -6.202 -12.432 1.00 97.81 205 ALA A N 1
ATOM 1628 C CA . ALA A 1 205 ? 12.364 -5.248 -13.247 1.00 97.81 205 ALA A CA 1
ATOM 1629 C C . ALA A 1 205 ? 13.302 -5.930 -14.252 1.00 97.81 205 ALA A C 1
ATOM 1631 O O . ALA A 1 205 ? 13.419 -5.440 -15.375 1.00 97.81 205 ALA A O 1
ATOM 1632 N N . GLU A 1 206 ? 13.907 -7.072 -13.903 1.00 97.12 206 GLU A N 1
ATOM 1633 C CA . GLU A 1 206 ? 14.707 -7.921 -14.807 1.00 97.12 206 GLU A CA 1
ATOM 1634 C C . GLU A 1 206 ? 14.034 -8.088 -16.179 1.00 97.12 206 GLU A C 1
ATOM 1636 O O . GLU A 1 206 ? 14.620 -7.756 -17.208 1.00 97.12 206 GLU A O 1
ATOM 1641 N N . ARG A 1 207 ? 12.751 -8.470 -16.187 1.00 96.50 207 ARG A N 1
ATOM 1642 C CA . ARG A 1 207 ? 11.977 -8.782 -17.400 1.00 96.50 207 ARG A CA 1
ATOM 1643 C C . ARG A 1 207 ? 11.452 -7.559 -18.169 1.00 96.50 207 ARG A C 1
ATOM 1645 O O . ARG A 1 207 ? 10.867 -7.729 -19.235 1.00 96.50 207 ARG A O 1
ATOM 1652 N N . GLN A 1 208 ? 11.620 -6.337 -17.655 1.00 97.19 208 GLN A N 1
ATOM 1653 C CA . GLN A 1 208 ? 11.134 -5.119 -18.319 1.00 97.19 208 GLN A CA 1
ATOM 1654 C C . GLN A 1 208 ? 12.145 -4.581 -19.343 1.00 97.19 208 GLN A C 1
ATOM 1656 O O . GLN A 1 208 ? 13.323 -4.410 -19.020 1.00 97.19 208 GLN A O 1
ATOM 1661 N N . LYS A 1 209 ? 11.662 -4.272 -20.555 1.00 97.81 209 LYS A N 1
ATOM 1662 C CA . LYS A 1 209 ? 12.406 -3.569 -21.625 1.00 97.81 209 LYS A CA 1
ATOM 1663 C C . LYS A 1 209 ? 11.920 -2.129 -21.853 1.00 97.81 209 LYS A C 1
ATOM 1665 O O . LYS A 1 209 ? 12.652 -1.313 -22.402 1.00 97.81 209 LYS A O 1
ATOM 1670 N N . GLU A 1 210 ? 10.709 -1.812 -21.404 1.00 98.25 210 GLU A N 1
ATOM 1671 C CA . GLU A 1 210 ? 10.093 -0.484 -21.458 1.00 98.25 210 GLU A CA 1
ATOM 1672 C C . GLU A 1 210 ? 9.464 -0.157 -20.100 1.00 98.25 210 GLU A C 1
ATOM 1674 O O . GLU A 1 210 ? 9.019 -1.053 -19.379 1.00 98.25 210 GLU A O 1
ATOM 1679 N N . CYS A 1 211 ? 9.440 1.123 -19.734 1.00 98.06 211 CYS A N 1
ATOM 1680 C CA . CYS A 1 211 ? 8.816 1.591 -18.500 1.00 98.06 211 CYS A CA 1
ATOM 1681 C C . CYS A 1 211 ? 7.286 1.461 -18.577 1.00 98.06 211 CYS A C 1
ATOM 1683 O O . CYS A 1 211 ? 6.656 2.021 -19.472 1.00 98.06 211 CYS A O 1
ATOM 1685 N N . ALA A 1 212 ? 6.660 0.807 -17.597 1.00 96.56 212 ALA A N 1
ATOM 1686 C CA . ALA A 1 212 ? 5.208 0.605 -17.578 1.00 96.56 212 ALA A CA 1
ATOM 1687 C C . ALA A 1 212 ? 4.406 1.909 -17.381 1.00 96.56 212 ALA A C 1
ATOM 1689 O O . ALA A 1 212 ? 3.211 1.938 -17.666 1.00 96.56 212 ALA A O 1
ATOM 1690 N N . ILE A 1 213 ? 5.053 2.986 -16.911 1.00 97.31 213 ILE A N 1
ATOM 1691 C CA . ILE A 1 213 ? 4.425 4.301 -16.709 1.00 97.31 213 ILE A CA 1
ATOM 1692 C C . ILE A 1 213 ? 4.504 5.159 -17.981 1.00 97.31 213 ILE A C 1
ATOM 1694 O O . ILE A 1 213 ? 3.478 5.639 -18.456 1.00 97.31 213 ILE A O 1
ATOM 1698 N N . CYS A 1 214 ? 5.700 5.351 -18.550 1.00 98.19 214 CYS A N 1
ATOM 1699 C CA . CYS A 1 214 ? 5.917 6.283 -19.668 1.00 98.19 214 CYS A CA 1
ATOM 1700 C C . CYS A 1 214 ? 6.236 5.623 -21.021 1.00 98.19 214 CYS A C 1
ATOM 1702 O O . CYS A 1 214 ? 6.408 6.334 -22.007 1.00 98.19 214 CYS A O 1
ATOM 1704 N N . ARG A 1 215 ? 6.332 4.286 -21.083 1.00 97.75 215 ARG A N 1
ATOM 1705 C CA . ARG A 1 215 ? 6.690 3.479 -22.273 1.00 97.75 215 ARG A CA 1
ATOM 1706 C C . ARG A 1 215 ? 8.067 3.771 -22.880 1.00 97.75 215 ARG A C 1
ATOM 1708 O O . ARG A 1 215 ? 8.387 3.285 -23.958 1.00 97.75 215 ARG A O 1
ATOM 1715 N N . GLN A 1 216 ? 8.908 4.540 -22.193 1.00 98.31 216 GLN A N 1
ATOM 1716 C CA . GLN A 1 216 ? 10.277 4.782 -22.632 1.00 98.31 216 GLN A CA 1
ATOM 1717 C C . GLN A 1 216 ? 11.115 3.503 -22.504 1.00 98.31 216 GLN A C 1
ATOM 1719 O O . GLN A 1 216 ? 11.006 2.785 -21.506 1.00 98.31 216 GLN A O 1
ATOM 1724 N N . HIS A 1 217 ? 11.963 3.242 -23.501 1.00 98.50 217 HIS A N 1
ATOM 1725 C CA . HIS A 1 217 ? 12.908 2.129 -23.485 1.00 98.50 217 HIS A CA 1
ATOM 1726 C C . HIS A 1 217 ? 13.867 2.225 -22.288 1.00 98.50 217 HIS A C 1
ATOM 1728 O O . HIS A 1 217 ? 14.355 3.310 -21.960 1.00 98.50 217 HIS A O 1
ATOM 1734 N N . ILE A 1 218 ? 14.119 1.091 -21.636 1.00 98.50 218 ILE A N 1
ATOM 1735 C CA . ILE A 1 218 ? 14.946 0.999 -20.432 1.00 98.50 218 ILE A CA 1
ATOM 1736 C C . ILE A 1 218 ? 16.387 0.691 -20.839 1.00 98.50 218 ILE A C 1
ATOM 1738 O O . ILE A 1 218 ? 16.689 -0.440 -21.209 1.00 98.50 218 ILE A O 1
ATOM 1742 N N . SER A 1 219 ? 17.284 1.670 -20.707 1.00 97.50 219 SER A N 1
ATOM 1743 C CA . SER A 1 219 ? 18.727 1.483 -20.924 1.00 97.50 219 SER A CA 1
ATOM 1744 C C . SER A 1 219 ? 19.488 1.053 -19.665 1.00 97.50 219 SER A C 1
ATOM 1746 O O . SER A 1 219 ? 20.620 0.592 -19.759 1.00 97.50 219 SER A O 1
ATOM 1748 N N . GLY A 1 220 ? 18.887 1.193 -18.479 1.00 96.38 220 GLY A N 1
ATOM 1749 C CA . GLY A 1 220 ? 19.519 0.821 -17.214 1.00 96.38 220 GLY A CA 1
ATOM 1750 C C . GLY A 1 220 ? 18.523 0.665 -16.069 1.00 96.38 220 GLY A C 1
ATOM 1751 O O . GLY A 1 220 ? 17.419 1.213 -16.099 1.00 96.38 220 GLY A O 1
ATOM 1752 N N . LYS A 1 221 ? 18.912 -0.100 -15.048 1.00 97.75 221 LYS A N 1
ATOM 1753 C CA . LYS A 1 221 ? 18.104 -0.409 -13.859 1.00 97.75 221 LYS A CA 1
ATOM 1754 C C . LYS A 1 221 ? 18.982 -0.210 -12.628 1.00 97.75 221 LYS A C 1
ATOM 1756 O O . LYS A 1 221 ? 20.071 -0.769 -12.573 1.00 97.75 221 LYS A O 1
ATOM 1761 N N . CYS A 1 222 ? 18.526 0.570 -11.652 1.00 96.31 222 CYS A N 1
ATOM 1762 C CA . CYS A 1 222 ? 19.222 0.731 -10.374 1.00 96.31 222 CYS A CA 1
ATOM 1763 C C . CYS A 1 222 ? 18.329 0.235 -9.243 1.00 96.31 222 CYS A C 1
ATOM 1765 O O . CYS A 1 222 ? 17.205 0.719 -9.089 1.00 96.31 222 CYS A O 1
ATOM 1767 N N . ARG A 1 223 ? 18.832 -0.719 -8.457 1.00 95.50 223 ARG A N 1
ATOM 1768 C CA . ARG A 1 223 ? 18.169 -1.166 -7.236 1.00 95.50 223 ARG A CA 1
ATOM 1769 C C . ARG A 1 223 ? 18.488 -0.194 -6.105 1.00 95.50 223 ARG A C 1
ATOM 1771 O O . ARG A 1 223 ? 19.654 0.093 -5.848 1.00 95.50 223 ARG A O 1
ATOM 1778 N N . ILE A 1 224 ? 17.456 0.268 -5.418 1.00 91.06 224 ILE A N 1
ATOM 1779 C CA . ILE A 1 224 ? 17.557 1.056 -4.195 1.00 91.06 224 ILE A CA 1
ATOM 1780 C C . ILE A 1 224 ? 17.130 0.211 -2.997 1.00 91.06 224 ILE A C 1
ATOM 1782 O O . ILE A 1 224 ? 16.325 -0.711 -3.118 1.00 91.06 224 ILE A O 1
ATOM 1786 N N . PHE A 1 225 ? 17.655 0.551 -1.827 1.00 86.50 225 PHE A N 1
ATOM 1787 C CA . PHE A 1 225 ? 17.228 -0.028 -0.561 1.00 86.50 225 PHE A CA 1
ATOM 1788 C C . PHE A 1 225 ? 16.381 1.029 0.159 1.00 86.50 225 PHE A C 1
ATOM 1790 O O . PHE A 1 225 ? 16.881 2.115 0.463 1.00 86.50 225 PHE A O 1
ATOM 1797 N N . LEU A 1 226 ? 15.092 0.724 0.335 1.00 71.81 226 LEU A N 1
ATOM 1798 C CA . LEU A 1 226 ? 14.100 1.532 1.061 1.00 71.81 226 LEU A CA 1
ATOM 1799 C C . LEU A 1 226 ? 13.954 1.077 2.520 1.00 71.81 226 LEU A C 1
ATOM 1801 O O . LEU A 1 226 ? 14.736 0.191 2.925 1.00 71.81 226 LEU A O 1
#

Foldseek 3Di:
DDDDDDDDDDDDDDDDDDDDDDDDDDDDDPDPDPDDDDDDDPPPPPDPPDPDDDDDDDDDPDDDDDDPPPDDPDDPPPDPPDDDDDPDPPALCNVVVVLVVLVVVLVVLVVVLVVLVVVLVCLVDPDDDDDDDDDPVVVVVVVVVSVVVNVVSVVVNVVSVVVSVVSVVVSVVVLQVQAAPPPSPHGFFKAFPPVRDTRHDPVVVVPDQADPPPRHGGPDMDGHRD

InterPro domains:
  IPR001841 Zinc finger, RING-type [PS50089] (180-215)
  IPR013083 Zinc finger, RING/FYVE/PHD-type [G3DSA:3.30.40.10] (154-226)

Radius of gyration: 43.18 Å; chains: 1; bounding box: 114×44×142 Å